Protein AF-A0A7J8U8M7-F1 (afdb_monomer_lite)

Foldseek 3Di:
DDPDQDWDDDPPDDTDGVVVVVVVVVVVVVVVVVVVVCVVVPPDPQPPVNVVVVVVVVPDDDDDDDDDDDDPPVPPDPPDPDPVNVVVVVVVVVVVVVVVVVVVVVVVVVVVVVVVVVVVVVVVVVVVVVVVVVVVVVVVVVVVVVVVVCCVVVVCVPVVVVVVVVVVVVVVVVVVVVVVVVVVVVVVVVVVVVVVVVVVVVVVVVVVVVVVVVPD

Radius of gyration: 62.66 Å; chains: 1; bounding box: 128×70×166 Å

pLDDT: mean 75.78, std 21.26, range [36.66, 98.25]

Organism: NCBI:txid34286

Structure (mmCIF, N/CA/C/O backbone):
data_AF-A0A7J8U8M7-F1
#
_entry.id   AF-A0A7J8U8M7-F1
#
loop_
_atom_site.group_PDB
_atom_site.id
_atom_site.type_symbol
_atom_site.label_atom_id
_atom_site.label_alt_id
_atom_site.label_comp_id
_atom_site.label_asym_id
_atom_site.label_entity_id
_atom_site.label_seq_id
_atom_site.pdbx_PDB_ins_code
_atom_site.Cartn_x
_atom_site.Cartn_y
_atom_site.Cartn_z
_atom_site.occupancy
_atom_site.B_iso_or_equiv
_atom_site.auth_seq_id
_atom_site.auth_comp_id
_atom_site.auth_asym_id
_atom_site.auth_atom_id
_atom_site.pdbx_PDB_model_num
ATOM 1 N N . MET A 1 1 ? 32.170 -31.808 -22.281 1.00 38.69 1 MET A N 1
ATOM 2 C CA . MET A 1 1 ? 31.786 -32.267 -23.629 1.00 38.69 1 MET A CA 1
ATOM 3 C C . MET A 1 1 ? 31.708 -31.031 -24.505 1.00 38.69 1 MET A C 1
ATOM 5 O O . MET A 1 1 ? 30.841 -30.202 -24.265 1.00 38.69 1 MET A O 1
ATOM 9 N N . LEU A 1 2 ? 32.700 -30.830 -25.374 1.00 38.41 2 LEU A N 1
ATOM 10 C CA . LEU A 1 2 ? 32.711 -29.742 -26.358 1.00 38.41 2 LEU A CA 1
ATOM 11 C C . LEU A 1 2 ? 31.729 -30.114 -27.484 1.00 38.41 2 LEU A C 1
ATOM 13 O O . LEU A 1 2 ? 31.692 -31.293 -27.835 1.00 38.41 2 LEU A O 1
ATOM 17 N N . PRO A 1 3 ? 30.910 -29.186 -28.006 1.00 43.34 3 PRO A N 1
ATOM 18 C CA . PRO A 1 3 ? 30.053 -29.486 -29.143 1.00 43.34 3 PRO A CA 1
ATOM 19 C C . PRO A 1 3 ? 30.916 -29.590 -30.406 1.00 43.34 3 PRO A C 1
ATOM 21 O O . PRO A 1 3 ? 31.759 -28.727 -30.646 1.00 43.34 3 PRO A O 1
ATOM 24 N N . ASP A 1 4 ? 30.712 -30.655 -31.181 1.00 44.41 4 ASP A N 1
ATOM 25 C CA . ASP A 1 4 ? 31.424 -30.919 -32.432 1.00 44.41 4 ASP A CA 1
ATOM 26 C C . ASP A 1 4 ? 31.282 -29.740 -33.409 1.00 44.41 4 ASP A C 1
ATOM 28 O O . ASP A 1 4 ? 30.186 -29.365 -33.833 1.00 44.41 4 ASP A O 1
ATOM 32 N N . GLU A 1 5 ? 32.417 -29.137 -33.750 1.00 51.69 5 GLU A N 1
ATOM 33 C CA . GLU A 1 5 ? 32.527 -28.004 -34.661 1.00 51.69 5 GLU A CA 1
ATOM 34 C C . GLU A 1 5 ? 32.408 -28.521 -36.105 1.00 51.69 5 GLU A C 1
ATOM 36 O O . GLU A 1 5 ? 33.336 -29.104 -36.663 1.00 51.69 5 GLU A O 1
ATOM 41 N N . ILE A 1 6 ? 31.223 -28.376 -36.706 1.00 52.75 6 ILE A N 1
ATOM 42 C CA . ILE A 1 6 ? 30.951 -28.833 -38.076 1.00 52.75 6 ILE A CA 1
ATOM 43 C C . ILE A 1 6 ? 31.711 -27.923 -39.057 1.00 52.75 6 ILE A C 1
ATOM 45 O O . ILE A 1 6 ? 31.351 -26.761 -39.261 1.00 52.75 6 ILE A O 1
ATOM 49 N N . LEU A 1 7 ? 32.776 -28.455 -39.660 1.00 53.28 7 LEU A N 1
ATOM 50 C CA . LEU A 1 7 ? 33.601 -27.776 -40.662 1.00 53.28 7 LEU A CA 1
ATOM 51 C C . LEU A 1 7 ? 33.022 -27.990 -42.073 1.00 53.28 7 LEU A C 1
ATOM 53 O O . LEU A 1 7 ? 32.732 -29.119 -42.466 1.00 53.28 7 LEU A O 1
ATOM 57 N N . TYR A 1 8 ? 32.875 -26.914 -42.854 1.00 48.56 8 TYR A N 1
ATOM 58 C CA . TYR A 1 8 ? 32.358 -26.957 -44.230 1.00 48.56 8 TYR A CA 1
ATOM 59 C C . TYR A 1 8 ? 33.456 -26.588 -45.239 1.00 48.56 8 TYR A C 1
ATOM 61 O O . TYR A 1 8 ? 34.192 -25.622 -45.030 1.00 48.56 8 TYR A O 1
ATOM 69 N N . ARG A 1 9 ? 33.566 -27.336 -46.347 1.00 47.97 9 ARG A N 1
ATOM 70 C CA . ARG A 1 9 ? 34.542 -27.088 -47.424 1.00 47.97 9 ARG A CA 1
ATOM 71 C C . ARG A 1 9 ? 33.839 -26.505 -48.649 1.00 47.97 9 ARG A C 1
ATOM 73 O O . ARG A 1 9 ? 32.990 -27.164 -49.242 1.00 47.97 9 ARG A O 1
ATOM 80 N N . CYS A 1 10 ? 34.223 -25.295 -49.051 1.00 51.44 10 CYS A N 1
ATOM 81 C CA . CYS A 1 10 ? 33.796 -24.680 -50.308 1.00 51.44 10 CYS A CA 1
ATOM 82 C C . CYS A 1 10 ? 35.027 -24.460 -51.200 1.00 51.44 10 CYS A C 1
ATOM 84 O O . CYS A 1 10 ? 35.813 -23.544 -50.963 1.00 51.44 10 CYS A O 1
ATOM 86 N N . GLY A 1 11 ? 35.211 -25.328 -52.199 1.00 63.56 11 GLY A N 1
ATOM 87 C CA . GLY A 1 11 ? 36.315 -25.234 -53.164 1.00 63.56 11 GLY A CA 1
ATOM 88 C C . GLY A 1 11 ? 37.714 -25.410 -52.555 1.00 63.56 11 GLY A C 1
ATOM 89 O O . GLY A 1 11 ? 37.913 -26.240 -51.665 1.00 63.56 11 GLY A O 1
ATOM 90 N N . ASP A 1 12 ? 38.677 -24.630 -53.055 1.00 50.78 12 ASP A N 1
ATOM 91 C CA . ASP A 1 12 ? 40.116 -24.754 -52.760 1.00 50.78 12 ASP A CA 1
ATOM 92 C C . ASP A 1 12 ? 40.592 -23.972 -51.518 1.00 50.78 12 ASP A C 1
ATOM 94 O O . ASP A 1 12 ? 41.792 -23.843 -51.283 1.00 50.78 12 ASP A O 1
ATOM 98 N N . PHE A 1 13 ? 39.677 -23.465 -50.686 1.00 46.84 13 PHE A N 1
ATOM 99 C CA . PHE A 1 13 ? 40.031 -22.765 -49.446 1.00 46.84 13 PHE A CA 1
ATOM 100 C C . PHE A 1 13 ? 40.109 -23.714 -48.234 1.00 46.84 13 PHE A C 1
ATOM 102 O O . PHE A 1 13 ? 39.390 -24.713 -48.149 1.00 46.84 13 PHE A O 1
ATOM 109 N N . ASN A 1 14 ? 40.994 -23.391 -47.280 1.00 53.09 14 ASN A N 1
ATOM 110 C CA . ASN A 1 14 ? 41.186 -24.145 -46.032 1.00 53.09 14 ASN A CA 1
ATOM 111 C C . ASN A 1 14 ? 39.921 -24.125 -45.147 1.00 53.09 14 ASN A C 1
ATOM 113 O O . ASN A 1 14 ? 39.158 -23.165 -45.184 1.00 53.09 14 ASN A O 1
ATOM 117 N N . TRP A 1 15 ? 39.713 -25.182 -44.351 1.00 59.03 15 TRP A N 1
ATOM 118 C CA . TRP A 1 15 ? 38.532 -25.405 -43.500 1.00 59.03 15 TRP A CA 1
ATOM 119 C C . TRP A 1 15 ? 38.204 -24.206 -42.591 1.00 59.03 15 TRP A C 1
ATOM 121 O O . TRP A 1 15 ? 39.049 -23.782 -41.805 1.00 59.03 15 TRP A O 1
ATOM 131 N N . VAL A 1 16 ? 36.969 -23.688 -42.667 1.00 52.91 16 VAL A N 1
ATOM 132 C CA . VAL A 1 16 ? 36.493 -22.555 -41.847 1.00 52.91 16 VAL A CA 1
ATOM 133 C C . VAL A 1 16 ? 35.296 -22.993 -40.984 1.00 52.91 16 VAL A C 1
ATOM 135 O O . VAL A 1 16 ? 34.382 -23.634 -41.513 1.00 52.91 16 VAL A O 1
ATOM 138 N N . PRO A 1 17 ? 35.251 -22.647 -39.681 1.00 60.16 17 PRO A N 1
ATOM 139 C CA . PRO A 1 17 ? 34.092 -22.900 -38.822 1.00 60.16 17 PRO A CA 1
ATOM 140 C C . PRO A 1 17 ? 32.828 -22.190 -39.332 1.00 60.16 17 PRO A C 1
ATOM 142 O O . PRO A 1 17 ? 32.879 -21.015 -39.702 1.00 60.16 17 PRO A O 1
ATOM 145 N N . LEU A 1 18 ? 31.669 -22.863 -39.304 1.00 55.88 18 LEU A N 1
ATOM 146 C CA . LEU A 1 18 ? 30.381 -22.319 -39.782 1.00 55.88 18 LEU A CA 1
ATOM 147 C C . LEU A 1 18 ? 29.985 -20.978 -39.132 1.00 55.88 18 LEU A C 1
ATOM 149 O O . LEU A 1 18 ? 29.317 -20.161 -39.770 1.00 55.88 18 LEU A O 1
ATOM 153 N N . LEU A 1 19 ? 30.440 -20.706 -37.903 1.00 57.97 19 LEU A N 1
ATOM 154 C CA . LEU A 1 19 ? 30.248 -19.409 -37.244 1.00 57.97 19 LEU A CA 1
ATOM 155 C C . LEU A 1 19 ? 30.867 -18.243 -38.036 1.00 57.97 19 LEU A C 1
ATOM 157 O O . LEU A 1 19 ? 30.284 -17.160 -38.086 1.00 57.97 19 LEU A O 1
ATOM 161 N N . GLY A 1 20 ? 31.995 -18.470 -38.716 1.00 58.88 20 GLY A N 1
ATOM 162 C CA . GLY A 1 20 ? 32.615 -17.478 -39.596 1.00 58.88 20 GLY A CA 1
ATOM 163 C C . GLY A 1 20 ? 31.771 -17.178 -40.838 1.00 58.88 20 GLY A C 1
ATOM 164 O O . GLY A 1 20 ? 31.715 -16.034 -41.287 1.00 58.88 20 GLY A O 1
ATOM 165 N N . ILE A 1 21 ? 31.041 -18.174 -41.353 1.00 56.00 21 ILE A N 1
ATOM 166 C CA . ILE A 1 21 ? 30.161 -18.016 -42.520 1.00 56.00 21 ILE A CA 1
ATOM 167 C C . ILE A 1 21 ? 28.908 -17.221 -42.142 1.00 56.00 21 ILE A C 1
ATOM 169 O O . ILE A 1 21 ? 28.489 -16.351 -42.900 1.00 56.00 21 ILE A O 1
ATOM 173 N N . TRP A 1 22 ? 28.338 -17.438 -40.954 1.00 54.09 22 TRP A N 1
ATOM 174 C CA . TRP A 1 22 ? 27.183 -16.653 -40.505 1.00 54.09 22 TRP A CA 1
ATOM 175 C C . TRP A 1 22 ? 27.560 -15.190 -40.215 1.00 54.09 22 TRP A C 1
ATOM 177 O O . TRP A 1 22 ? 26.813 -14.275 -40.573 1.00 54.09 22 TRP A O 1
ATOM 187 N N . GLY A 1 23 ? 28.771 -14.954 -39.696 1.00 58.91 23 GLY A N 1
ATOM 188 C CA . GLY A 1 23 ? 29.375 -13.621 -39.614 1.00 58.91 23 GLY A CA 1
ATOM 189 C C . GLY A 1 23 ? 29.571 -12.967 -40.988 1.00 58.91 23 GLY A C 1
ATOM 190 O O . GLY A 1 23 ? 29.186 -11.821 -41.182 1.00 58.91 23 GLY A O 1
ATOM 191 N N . ALA A 1 24 ? 30.084 -13.697 -41.982 1.00 56.75 24 ALA A N 1
ATOM 192 C CA . ALA A 1 24 ? 30.287 -13.170 -43.333 1.00 56.75 24 ALA A CA 1
ATOM 193 C C . ALA A 1 24 ? 28.970 -12.894 -44.083 1.00 56.75 24 ALA A C 1
ATOM 195 O O . ALA A 1 24 ? 28.862 -11.886 -44.778 1.00 56.75 24 ALA A O 1
ATOM 196 N N . VAL A 1 25 ? 27.950 -13.746 -43.923 1.00 62.88 25 VAL A N 1
ATOM 197 C CA . VAL A 1 25 ? 26.626 -13.553 -44.541 1.00 62.88 25 VAL A CA 1
ATOM 198 C C . VAL A 1 25 ? 25.908 -12.359 -43.923 1.00 62.88 25 VAL A C 1
ATOM 200 O O . VAL A 1 25 ? 25.306 -11.576 -44.652 1.00 62.88 25 VAL A O 1
ATOM 203 N N . THR A 1 26 ? 26.010 -12.169 -42.606 1.00 58.44 26 THR A N 1
ATOM 204 C CA . THR A 1 26 ? 25.460 -10.979 -41.939 1.00 58.44 26 THR A CA 1
ATOM 205 C C . THR A 1 26 ? 26.217 -9.713 -42.332 1.00 58.44 26 THR A C 1
ATOM 207 O O . THR A 1 26 ? 25.568 -8.733 -42.680 1.00 58.44 26 THR A O 1
ATOM 210 N N . TYR A 1 27 ? 27.553 -9.740 -42.411 1.00 58.06 27 TYR A N 1
ATOM 211 C CA . TYR A 1 27 ? 28.350 -8.613 -42.916 1.00 58.06 27 TYR A CA 1
ATOM 212 C C . TYR A 1 27 ? 28.026 -8.282 -44.379 1.00 58.06 27 TYR A C 1
ATOM 214 O O . TYR A 1 27 ? 27.918 -7.113 -44.736 1.00 58.06 27 TYR A O 1
ATOM 222 N N . ALA A 1 28 ? 27.818 -9.293 -45.228 1.00 61.78 28 ALA A N 1
ATOM 223 C CA . ALA A 1 28 ? 27.441 -9.112 -46.627 1.00 61.78 28 ALA A CA 1
ATOM 224 C C . ALA A 1 28 ? 26.014 -8.568 -46.777 1.00 61.78 28 ALA A C 1
ATOM 226 O O . ALA A 1 28 ? 25.793 -7.682 -47.601 1.00 61.78 28 ALA A O 1
ATOM 227 N N . LEU A 1 29 ? 25.052 -9.045 -45.974 1.00 64.88 29 LEU A N 1
ATOM 228 C CA . LEU A 1 29 ? 23.695 -8.496 -45.955 1.00 64.88 29 LEU A CA 1
ATOM 229 C C . LEU A 1 29 ? 23.707 -7.040 -45.490 1.00 64.88 29 LEU A C 1
ATOM 231 O O . LEU A 1 29 ? 23.072 -6.210 -46.132 1.00 64.88 29 LEU A O 1
ATOM 235 N N . LEU A 1 30 ? 24.465 -6.736 -44.431 1.00 63.78 30 LEU A N 1
ATOM 236 C CA . LEU A 1 30 ? 24.588 -5.397 -43.862 1.00 63.78 30 LEU A CA 1
ATOM 237 C C . LEU A 1 30 ? 25.276 -4.449 -44.847 1.00 63.78 30 LEU A C 1
ATOM 239 O O . LEU A 1 30 ? 24.742 -3.389 -45.133 1.00 63.78 30 LEU A O 1
ATOM 243 N N . LEU A 1 31 ? 26.387 -4.861 -45.467 1.00 61.62 31 LEU A N 1
ATOM 244 C CA . LEU A 1 31 ? 27.074 -4.087 -46.504 1.00 61.62 31 LEU A CA 1
ATOM 245 C C . LEU A 1 31 ? 26.180 -3.869 -47.733 1.00 61.62 31 LEU A C 1
ATOM 247 O O . LEU A 1 31 ? 26.219 -2.804 -48.341 1.00 61.62 31 LEU A O 1
ATOM 251 N N . ASN A 1 32 ? 25.351 -4.848 -48.102 1.00 64.44 32 ASN A N 1
ATOM 252 C CA . ASN A 1 32 ? 24.402 -4.711 -49.206 1.00 64.44 32 ASN A CA 1
ATOM 253 C C . ASN A 1 32 ? 23.205 -3.817 -48.829 1.00 64.44 32 ASN A C 1
ATOM 255 O O . ASN A 1 32 ? 22.703 -3.082 -49.677 1.00 64.44 32 ASN A O 1
ATOM 259 N N . GLN A 1 33 ? 22.779 -3.819 -47.562 1.00 57.09 33 GLN A N 1
ATOM 260 C CA . GLN A 1 33 ? 21.785 -2.889 -47.018 1.00 57.09 33 GLN A CA 1
ATOM 261 C C . GLN A 1 33 ? 22.329 -1.461 -46.962 1.00 57.09 33 GLN A C 1
ATOM 263 O O . GLN A 1 33 ? 21.644 -0.552 -47.419 1.00 57.09 33 GLN A O 1
ATOM 268 N N . THR A 1 34 ? 23.565 -1.264 -46.500 1.00 51.69 34 THR A N 1
ATOM 269 C CA . THR A 1 34 ? 24.243 0.037 -46.471 1.00 51.69 34 THR A CA 1
ATOM 270 C C . THR A 1 34 ? 24.494 0.551 -47.882 1.00 51.69 34 THR A C 1
ATOM 272 O O . THR A 1 34 ? 24.120 1.676 -48.169 1.00 51.69 34 THR A O 1
ATOM 275 N N . ARG A 1 35 ? 24.971 -0.286 -48.816 1.00 55.50 35 ARG A N 1
ATOM 276 C CA . ARG A 1 35 ? 25.091 0.082 -50.241 1.00 55.50 35 ARG A CA 1
ATOM 277 C C . ARG A 1 35 ? 23.741 0.385 -50.891 1.00 55.50 35 ARG A C 1
ATOM 279 O O . ARG A 1 35 ? 23.668 1.228 -51.780 1.00 55.50 35 ARG A O 1
ATOM 286 N N . ARG A 1 36 ? 22.660 -0.296 -50.488 1.00 52.12 36 ARG A N 1
ATOM 287 C CA . ARG A 1 36 ? 21.294 0.039 -50.926 1.00 52.12 36 ARG A CA 1
ATOM 288 C C . ARG A 1 36 ? 20.827 1.366 -50.341 1.00 52.12 36 ARG A C 1
ATOM 290 O O . ARG A 1 36 ? 20.225 2.131 -51.079 1.00 52.12 36 ARG A O 1
ATOM 297 N N . MET A 1 37 ? 21.109 1.656 -49.072 1.00 44.88 37 MET A N 1
ATOM 298 C CA . MET A 1 37 ? 20.781 2.946 -48.461 1.00 44.88 37 MET A CA 1
ATOM 299 C C . MET A 1 37 ? 21.644 4.081 -49.024 1.00 44.88 37 MET A C 1
ATOM 301 O O . MET A 1 37 ? 21.105 5.144 -49.282 1.00 44.88 37 MET A O 1
ATOM 305 N N . GLU A 1 38 ? 22.919 3.849 -49.344 1.00 48.72 38 GLU A N 1
ATOM 306 C CA . GLU A 1 38 ? 23.771 4.785 -50.091 1.00 48.72 38 GLU A CA 1
ATOM 307 C C . GLU A 1 38 ? 23.240 5.014 -51.513 1.00 48.72 38 GLU A C 1
ATOM 309 O O . GLU A 1 38 ? 23.186 6.154 -51.953 1.00 48.72 38 GLU A O 1
ATOM 314 N N . ARG A 1 39 ? 22.749 3.981 -52.218 1.00 44.47 39 ARG A N 1
ATOM 315 C CA . ARG A 1 39 ? 22.068 4.157 -53.520 1.00 44.47 39 ARG A CA 1
ATOM 316 C C . ARG A 1 39 ? 20.714 4.860 -53.426 1.00 44.47 39 ARG A C 1
ATOM 318 O O . ARG A 1 39 ? 20.284 5.438 -54.416 1.00 44.47 39 ARG A O 1
ATOM 325 N N . LEU A 1 40 ? 20.021 4.759 -52.293 1.00 47.22 40 LEU A N 1
ATOM 326 C CA . LEU A 1 40 ? 18.718 5.397 -52.080 1.00 47.22 40 LEU A CA 1
ATOM 327 C C . LEU A 1 40 ? 18.844 6.816 -51.503 1.00 47.22 40 LEU A C 1
ATOM 329 O O . LEU A 1 40 ? 17.941 7.617 -51.708 1.00 47.22 40 LEU A O 1
ATOM 333 N N . ALA A 1 41 ? 19.942 7.134 -50.807 1.00 41.72 41 ALA A N 1
ATOM 334 C CA . ALA A 1 41 ? 20.213 8.453 -50.233 1.00 41.72 41 ALA A CA 1
ATOM 335 C C . ALA A 1 41 ? 21.080 9.335 -51.149 1.00 41.72 41 ALA A C 1
ATOM 337 O O . ALA A 1 41 ? 20.936 10.555 -51.135 1.00 41.72 41 ALA A O 1
ATOM 338 N N . ILE A 1 42 ? 21.941 8.741 -51.986 1.00 44.88 42 ILE A N 1
ATOM 339 C CA . ILE A 1 42 ? 22.712 9.453 -53.014 1.00 44.88 42 ILE A CA 1
ATOM 340 C C . ILE A 1 42 ? 21.910 9.441 -54.321 1.00 44.88 42 ILE A C 1
ATOM 342 O O . ILE A 1 42 ? 22.213 8.742 -55.285 1.00 44.88 42 ILE A O 1
ATOM 346 N N . GLY A 1 43 ? 20.85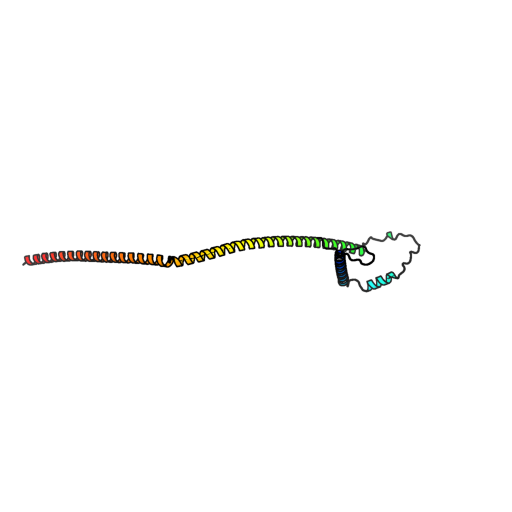0 10.242 -54.325 1.00 36.69 43 GLY A N 1
ATOM 347 C CA . GLY A 1 43 ? 20.124 10.670 -55.515 1.00 36.69 43 GLY A CA 1
ATOM 348 C C . GLY A 1 43 ? 18.958 11.577 -55.105 1.00 36.69 43 GLY A C 1
ATOM 349 O O . GLY A 1 43 ? 18.044 11.063 -54.464 1.00 36.69 43 GLY A O 1
ATOM 350 N N . PRO A 1 44 ? 18.960 12.895 -55.419 1.00 47.94 44 PRO A N 1
ATOM 351 C CA . PRO A 1 44 ? 19.597 13.538 -56.569 1.00 47.94 44 PRO A CA 1
ATOM 352 C C . PRO A 1 44 ? 20.513 14.719 -56.178 1.00 47.94 44 PRO A C 1
ATOM 354 O O . PRO A 1 44 ? 20.046 15.821 -55.905 1.00 47.94 44 PRO A O 1
ATOM 357 N N . MET A 1 45 ? 21.831 14.521 -56.218 1.00 41.31 45 MET A N 1
ATOM 358 C CA . MET A 1 45 ? 22.790 15.635 -56.355 1.00 41.31 45 MET A CA 1
ATOM 359 C C . MET A 1 45 ? 23.913 15.321 -57.354 1.00 41.31 45 MET A C 1
ATOM 361 O O . MET A 1 45 ? 24.913 16.022 -57.413 1.00 41.31 45 MET A O 1
ATOM 365 N N . MET A 1 46 ? 23.744 14.274 -58.163 1.00 45.78 46 MET A N 1
ATOM 366 C CA . MET A 1 46 ? 24.594 14.020 -59.322 1.00 45.78 46 MET A CA 1
ATOM 367 C C . MET A 1 46 ? 23.688 14.169 -60.534 1.00 45.78 46 MET A C 1
ATOM 369 O O . MET A 1 46 ? 22.792 13.347 -60.742 1.00 45.78 46 MET A O 1
ATOM 373 N N . THR A 1 47 ? 23.833 15.279 -61.257 1.00 52.47 47 THR A N 1
ATOM 374 C CA . THR A 1 47 ? 23.045 15.518 -62.462 1.00 52.47 47 THR A CA 1
ATOM 375 C C . THR A 1 47 ? 23.336 14.406 -63.479 1.00 52.47 47 THR A C 1
ATOM 377 O O . THR A 1 47 ? 24.458 13.890 -63.516 1.00 52.47 47 THR A O 1
ATOM 380 N N . PRO A 1 48 ? 22.353 13.994 -64.299 1.00 60.09 48 PRO A N 1
ATOM 381 C CA . PRO A 1 48 ? 22.556 13.000 -65.359 1.00 60.09 48 PRO A CA 1
ATOM 382 C C . PRO A 1 48 ? 23.752 13.331 -66.269 1.00 60.09 48 PRO A C 1
ATOM 384 O O . PRO A 1 48 ? 24.449 12.432 -66.735 1.00 60.09 48 PRO A O 1
ATOM 387 N N . GLU A 1 49 ? 24.051 14.624 -66.414 1.00 54.19 49 GLU A N 1
ATOM 388 C CA . GLU A 1 49 ? 25.206 15.165 -67.137 1.00 54.19 49 GLU A CA 1
ATOM 389 C C . GLU A 1 49 ? 26.553 14.676 -66.579 1.00 54.19 49 GLU A C 1
ATOM 391 O O . GLU A 1 49 ? 27.489 14.469 -67.345 1.00 54.19 49 GLU A O 1
ATOM 396 N N . TYR A 1 50 ? 26.675 14.434 -65.267 1.00 51.34 50 TYR A N 1
ATOM 397 C CA . TYR A 1 50 ? 27.918 13.942 -64.660 1.00 51.34 50 TYR A CA 1
ATOM 398 C C . TYR A 1 50 ? 28.227 12.494 -65.062 1.00 51.34 50 TYR A C 1
ATOM 400 O O . TYR A 1 50 ? 29.385 12.145 -65.282 1.00 51.34 50 TYR A O 1
ATOM 408 N N . ILE A 1 51 ? 27.199 11.647 -65.183 1.00 56.41 51 ILE A N 1
ATOM 409 C CA . ILE A 1 51 ? 27.357 10.236 -65.564 1.00 56.41 51 ILE A CA 1
ATOM 410 C C . ILE A 1 51 ? 27.733 10.130 -67.050 1.00 56.41 51 ILE A C 1
ATOM 412 O O . ILE A 1 51 ? 28.626 9.355 -67.398 1.00 56.41 51 ILE A O 1
ATOM 416 N N . GLU A 1 52 ? 27.120 10.950 -67.910 1.00 61.41 52 GLU A N 1
ATOM 417 C CA . GLU A 1 52 ? 27.493 11.054 -69.328 1.00 61.41 52 GLU A CA 1
ATOM 418 C C . GLU A 1 52 ? 28.902 11.643 -69.514 1.00 61.41 52 GLU A C 1
ATOM 420 O O . GLU A 1 52 ? 29.695 11.114 -70.295 1.00 61.41 52 GLU A O 1
ATOM 425 N N . TRP A 1 53 ? 29.265 12.668 -68.737 1.00 63.19 53 TRP A N 1
ATOM 426 C CA . TRP A 1 53 ? 30.608 13.257 -68.735 1.00 63.19 53 TRP A CA 1
ATOM 427 C C . TRP A 1 53 ? 31.696 12.256 -68.316 1.00 63.19 53 TRP A C 1
ATOM 429 O O . TRP A 1 53 ? 32.767 12.204 -68.926 1.00 63.19 53 TRP A O 1
ATOM 439 N N . TRP A 1 54 ? 31.427 11.422 -67.305 1.00 49.75 54 TRP A N 1
ATOM 440 C CA . TRP A 1 54 ? 32.371 10.400 -66.840 1.00 49.75 54 TRP A CA 1
ATOM 441 C C . TRP A 1 54 ? 32.524 9.249 -67.847 1.00 49.75 54 TRP A C 1
ATOM 443 O O . TRP A 1 54 ? 33.632 8.756 -68.053 1.00 49.75 54 TRP A O 1
ATOM 453 N N . GLY A 1 55 ? 31.433 8.857 -68.516 1.00 61.34 55 GLY A N 1
ATOM 454 C CA . GLY A 1 55 ? 31.451 7.849 -69.581 1.00 61.34 55 GLY A CA 1
ATOM 455 C C . GLY A 1 55 ? 32.224 8.289 -70.832 1.00 61.34 55 GLY A C 1
ATOM 456 O O . GLY A 1 55 ? 32.908 7.466 -71.437 1.00 61.34 55 GLY A O 1
ATOM 457 N N . GLY A 1 56 ? 32.176 9.581 -71.185 1.00 61.19 56 GLY A N 1
ATOM 458 C CA . GLY A 1 56 ? 32.913 10.147 -72.323 1.00 61.19 56 GLY A CA 1
ATOM 459 C C . GLY A 1 56 ? 34.431 10.205 -72.115 1.00 61.19 56 GLY A C 1
ATOM 460 O O . GLY A 1 56 ? 35.193 9.855 -73.012 1.00 61.19 56 GLY A O 1
ATOM 461 N N . LYS A 1 57 ? 34.890 10.547 -70.902 1.00 58.53 57 LYS A N 1
ATOM 462 C CA . LYS A 1 57 ? 36.324 10.736 -70.603 1.00 58.53 57 LYS A CA 1
ATOM 463 C C . LYS A 1 57 ? 37.171 9.462 -70.623 1.00 58.53 57 LYS A C 1
ATOM 465 O O . LYS A 1 57 ? 38.387 9.554 -70.744 1.00 58.53 57 LYS A O 1
ATOM 470 N N . ILE A 1 58 ? 36.558 8.285 -70.481 1.00 45.50 58 ILE A N 1
ATOM 471 C CA . ILE A 1 58 ? 37.275 6.999 -70.537 1.00 45.50 58 ILE A CA 1
ATOM 472 C C . ILE A 1 58 ? 37.771 6.698 -71.963 1.00 45.50 58 ILE A C 1
ATOM 474 O O . ILE A 1 58 ? 38.717 5.929 -72.121 1.00 45.50 58 ILE A O 1
ATOM 478 N N . ASN A 1 59 ? 37.176 7.318 -72.989 1.00 49.91 59 ASN A N 1
ATOM 479 C CA . ASN A 1 59 ? 37.476 7.032 -74.395 1.00 49.91 59 ASN A CA 1
ATOM 480 C C . ASN A 1 59 ? 38.339 8.101 -75.088 1.00 49.91 59 ASN A C 1
ATOM 482 O O . ASN A 1 59 ? 38.779 7.896 -76.221 1.00 49.91 59 ASN A O 1
ATOM 486 N N . ASP A 1 60 ? 38.613 9.217 -74.413 1.00 47.25 60 ASP A N 1
ATOM 487 C CA . ASP A 1 60 ? 39.498 10.255 -74.925 1.00 47.25 60 ASP A CA 1
ATOM 488 C C . ASP A 1 60 ? 40.941 9.917 -74.537 1.00 47.25 60 ASP A C 1
ATOM 490 O O . ASP A 1 60 ? 41.373 10.099 -73.397 1.00 47.25 60 ASP A O 1
ATOM 494 N N . ASN A 1 61 ? 41.707 9.403 -75.502 1.00 51.22 61 ASN A N 1
ATOM 495 C CA . ASN A 1 61 ? 43.153 9.271 -75.368 1.00 51.22 61 ASN A CA 1
ATOM 496 C C . ASN A 1 61 ? 43.746 10.639 -74.997 1.00 51.22 61 ASN A C 1
ATOM 498 O O . ASN A 1 61 ? 43.656 11.590 -75.773 1.00 51.22 61 ASN A O 1
ATOM 502 N N . ILE A 1 62 ? 44.372 10.727 -73.821 1.00 48.44 62 ILE A N 1
ATOM 503 C CA . ILE A 1 62 ? 45.177 11.878 -73.401 1.00 48.44 62 ILE A CA 1
ATOM 504 C C . ILE A 1 62 ? 46.189 12.167 -74.523 1.00 48.44 62 ILE A C 1
ATOM 506 O O . ILE A 1 62 ? 47.005 11.287 -74.819 1.00 48.44 62 ILE A O 1
ATOM 510 N N . PRO A 1 63 ? 46.195 13.357 -75.154 1.00 46.75 63 PRO A N 1
ATOM 511 C CA . PRO A 1 63 ? 47.286 13.714 -76.042 1.00 46.75 63 PRO A CA 1
ATOM 512 C C . PRO A 1 63 ? 48.552 13.786 -75.187 1.00 46.75 63 PRO A C 1
ATOM 514 O O . PRO A 1 63 ? 48.628 14.577 -74.245 1.00 46.75 63 PRO A O 1
ATOM 517 N N . GLY A 1 64 ? 49.530 12.925 -75.474 1.00 39.06 64 GLY A N 1
ATOM 518 C CA . GLY A 1 64 ? 50.847 13.010 -74.846 1.00 39.06 64 GLY A CA 1
ATOM 519 C C . GLY A 1 64 ? 51.425 14.422 -75.026 1.00 39.06 64 GLY A C 1
ATOM 520 O O . GLY A 1 64 ? 51.207 15.028 -76.078 1.00 39.06 64 GLY A O 1
ATOM 521 N N . PRO A 1 65 ? 52.127 14.983 -74.025 1.00 43.72 65 PRO A N 1
ATOM 522 C CA . PRO A 1 65 ? 52.603 16.357 -74.095 1.00 43.72 65 PRO A CA 1
ATOM 523 C C . PRO A 1 65 ? 53.614 16.497 -75.238 1.00 43.72 65 PRO A C 1
ATOM 525 O O . PRO A 1 65 ? 54.699 15.913 -75.199 1.00 43.72 65 PRO A O 1
ATOM 528 N N . SER A 1 66 ? 53.257 17.268 -76.267 1.00 42.66 66 SER A N 1
ATOM 529 C CA . SER A 1 66 ? 54.194 17.685 -77.304 1.00 42.66 66 SER A CA 1
ATOM 530 C C . SER A 1 66 ? 55.238 18.606 -76.680 1.00 42.66 66 SER A C 1
ATOM 532 O O . SER A 1 66 ? 54.918 19.638 -76.094 1.00 42.66 66 SER A O 1
ATOM 534 N N . GLN A 1 67 ? 56.489 18.192 -76.800 1.00 47.72 67 GLN A N 1
ATOM 535 C CA . GLN A 1 67 ? 57.688 18.868 -76.336 1.00 47.72 67 GLN A CA 1
ATOM 536 C C . GLN A 1 67 ? 57.844 20.229 -77.043 1.00 47.72 67 GLN A C 1
ATOM 538 O O . GLN A 1 67 ? 58.053 20.267 -78.253 1.00 47.72 67 GLN A O 1
ATOM 543 N N . GLY A 1 68 ? 57.744 21.336 -76.305 1.00 37.97 68 GLY A N 1
ATOM 544 C CA . GLY A 1 68 ? 57.993 22.674 -76.846 1.00 37.97 68 GLY A CA 1
ATOM 545 C C . GLY A 1 68 ? 57.606 23.798 -75.888 1.00 37.97 68 GLY A C 1
ATOM 546 O O . GLY A 1 68 ? 56.433 23.988 -75.606 1.00 37.97 68 GLY A O 1
ATOM 547 N N . ASP A 1 69 ? 58.625 24.544 -75.464 1.00 36.66 69 ASP A N 1
ATOM 548 C CA . ASP A 1 69 ? 58.593 25.908 -74.917 1.00 36.66 69 ASP A CA 1
ATOM 549 C C . ASP A 1 69 ? 58.495 26.086 -73.389 1.00 36.66 69 ASP A C 1
ATOM 551 O O . ASP A 1 69 ? 57.488 25.869 -72.718 1.00 36.66 69 ASP A O 1
ATOM 555 N N . GLY A 1 70 ? 59.638 26.509 -72.834 1.00 51.41 70 GLY A N 1
ATOM 556 C CA . GLY A 1 70 ? 59.892 26.716 -71.417 1.00 51.41 70 GLY A CA 1
ATOM 557 C C . GLY A 1 70 ? 59.410 28.066 -70.893 1.00 51.41 70 GLY A C 1
ATOM 558 O O . GLY A 1 70 ? 60.115 29.071 -70.979 1.00 51.41 70 GLY A O 1
ATOM 559 N N . GLN A 1 71 ? 58.275 28.044 -70.203 1.00 45.66 71 GLN A N 1
ATOM 560 C CA . GLN A 1 71 ? 57.973 28.972 -69.115 1.00 45.66 71 GLN A CA 1
ATOM 561 C C . GLN A 1 71 ? 57.242 28.209 -68.000 1.00 45.66 71 GLN A C 1
ATOM 563 O O . GLN A 1 71 ? 56.250 27.536 -68.281 1.00 45.66 71 GLN A O 1
ATOM 568 N N . PRO A 1 72 ? 57.693 28.281 -66.733 1.00 42.56 72 PRO A N 1
ATOM 569 C CA . PRO A 1 72 ? 56.990 27.618 -65.649 1.00 42.56 72 PRO A CA 1
ATOM 570 C C . PRO A 1 72 ? 55.669 28.355 -65.401 1.00 42.56 72 PRO A C 1
ATOM 572 O O . PRO A 1 72 ? 55.648 29.539 -65.058 1.00 42.56 72 PRO A O 1
ATOM 575 N N . ILE A 1 73 ? 54.559 27.630 -65.543 1.00 45.62 73 ILE A N 1
ATOM 576 C CA . ILE A 1 73 ? 53.181 28.068 -65.241 1.00 45.62 73 ILE A CA 1
ATOM 577 C C . ILE A 1 73 ? 53.015 28.456 -63.746 1.00 45.62 73 ILE A C 1
ATOM 579 O O . ILE A 1 73 ? 51.993 29.003 -63.335 1.00 45.62 73 ILE A O 1
ATOM 583 N N . GLU A 1 74 ? 54.055 28.273 -62.925 1.00 48.97 74 GLU A N 1
ATOM 584 C CA . GLU A 1 74 ? 54.117 28.606 -61.495 1.00 48.97 74 GLU A CA 1
ATOM 585 C C . GLU A 1 74 ? 53.810 30.070 -61.140 1.00 48.97 74 GLU A C 1
ATOM 587 O O . GLU A 1 74 ? 53.495 30.353 -59.988 1.00 48.97 74 GLU A O 1
ATOM 592 N N . LYS A 1 75 ? 53.864 31.026 -62.078 1.00 44.22 75 LYS A N 1
ATOM 593 C CA . LYS A 1 75 ? 53.712 32.456 -61.741 1.00 44.22 75 LYS A CA 1
ATOM 594 C C . LYS A 1 75 ? 52.273 32.968 -61.582 1.00 44.22 75 LYS A C 1
ATOM 596 O O . LYS A 1 75 ? 52.113 34.117 -61.169 1.00 44.22 75 LYS A O 1
ATOM 601 N N . HIS A 1 76 ? 51.233 32.167 -61.840 1.00 40.81 76 HIS A N 1
ATOM 602 C CA . HIS A 1 76 ? 49.834 32.639 -61.754 1.00 40.81 76 HIS A CA 1
ATOM 603 C C . HIS A 1 76 ? 48.869 31.795 -60.914 1.00 40.81 76 HIS A C 1
ATOM 605 O O . HIS A 1 76 ? 47.700 32.162 -60.790 1.00 40.81 76 HIS A O 1
ATOM 611 N N . LEU A 1 77 ? 49.325 30.736 -60.248 1.00 45.03 77 LEU A N 1
ATOM 612 C CA . LEU A 1 77 ? 48.468 30.007 -59.315 1.00 45.03 77 LEU A CA 1
ATOM 613 C C . LEU A 1 77 ? 48.568 30.641 -57.925 1.00 45.03 77 LEU A C 1
ATOM 615 O O . LEU A 1 77 ? 49.335 30.218 -57.065 1.00 45.03 77 LEU A O 1
ATOM 619 N N . ARG A 1 78 ? 47.741 31.667 -57.690 1.00 45.03 78 ARG A N 1
ATOM 620 C CA . ARG A 1 78 ? 47.219 31.916 -56.341 1.00 45.03 78 ARG A CA 1
ATOM 621 C C . ARG A 1 78 ? 46.672 30.564 -55.881 1.00 45.03 78 ARG A C 1
ATOM 623 O O . ARG A 1 78 ? 45.796 30.034 -56.559 1.00 45.03 78 ARG A O 1
ATOM 630 N N . VAL A 1 79 ? 47.239 29.979 -54.826 1.00 52.34 79 VAL A N 1
ATOM 631 C CA . VAL A 1 79 ? 46.818 28.678 -54.284 1.00 52.34 79 VAL A CA 1
ATOM 632 C C . VAL A 1 79 ? 45.395 28.841 -53.752 1.00 52.34 79 VAL A C 1
ATOM 634 O O . VAL A 1 79 ? 45.173 29.187 -52.597 1.00 52.34 79 VAL A O 1
ATOM 637 N N . VAL A 1 80 ? 44.426 28.729 -54.654 1.00 51.59 80 VAL A N 1
ATOM 638 C CA . VAL A 1 80 ? 43.009 28.626 -54.343 1.00 51.59 80 VAL A CA 1
ATOM 639 C C . VAL A 1 80 ? 42.802 27.153 -54.014 1.00 51.59 80 VAL A C 1
ATOM 641 O O . VAL A 1 80 ? 43.097 26.317 -54.874 1.00 51.59 80 VAL A O 1
ATOM 644 N N . PRO A 1 81 ? 42.363 26.820 -52.788 1.00 55.69 81 PRO A N 1
ATOM 645 C CA . PRO A 1 81 ? 42.030 25.450 -52.438 1.00 55.69 81 PRO A CA 1
ATOM 646 C C . PRO A 1 81 ? 41.067 24.896 -53.481 1.00 55.69 81 PRO A C 1
ATOM 648 O O . PRO A 1 81 ? 40.076 25.544 -53.827 1.00 55.69 81 PRO A O 1
ATOM 651 N N . SER A 1 82 ? 41.381 23.723 -54.018 1.00 71.12 82 SER A N 1
ATOM 652 C CA . SER A 1 82 ? 40.475 23.060 -54.954 1.00 71.12 82 SER A CA 1
ATOM 653 C C . SER A 1 82 ? 39.141 22.768 -54.259 1.00 71.12 82 SER A C 1
ATOM 655 O O . SER A 1 82 ? 39.106 22.541 -53.050 1.00 71.12 82 SER A O 1
ATOM 657 N N . GLU A 1 83 ? 38.038 22.727 -55.005 1.00 71.25 83 GLU A N 1
ATOM 658 C CA . GLU A 1 83 ? 36.718 22.356 -54.463 1.00 71.25 83 GLU A CA 1
ATOM 659 C C . GLU A 1 83 ? 36.772 21.024 -53.686 1.00 71.25 83 GLU A C 1
ATOM 661 O O . GLU A 1 83 ? 36.116 20.865 -52.660 1.00 71.25 83 GLU A O 1
ATOM 666 N N . LEU A 1 84 ? 37.645 20.101 -54.107 1.00 73.19 84 LEU A N 1
ATOM 667 C CA . LEU A 1 84 ? 37.915 18.833 -53.424 1.00 73.19 84 LEU A CA 1
ATOM 668 C C . LEU A 1 84 ? 38.575 19.003 -52.049 1.00 73.19 84 LEU A C 1
ATOM 670 O O . LEU A 1 84 ? 38.275 18.246 -51.129 1.00 73.19 84 LEU A O 1
ATOM 674 N N . GLU A 1 85 ? 39.468 19.979 -51.891 1.00 77.50 85 GLU A N 1
ATOM 675 C CA . GLU A 1 85 ? 40.141 20.253 -50.619 1.00 77.50 85 GLU A CA 1
ATOM 676 C C . GLU A 1 85 ? 39.160 20.810 -49.581 1.00 77.50 85 GLU A C 1
ATOM 678 O O . GLU A 1 85 ? 39.201 20.409 -48.417 1.00 77.50 85 GLU A O 1
ATOM 683 N N . ILE A 1 86 ? 38.223 21.656 -50.020 1.00 79.12 86 ILE A N 1
ATOM 684 C CA . ILE A 1 86 ? 37.130 22.178 -49.188 1.00 79.12 86 ILE A CA 1
ATOM 685 C C . ILE A 1 86 ? 36.216 21.029 -48.744 1.00 79.12 86 ILE A C 1
ATOM 687 O O . ILE A 1 86 ? 35.995 20.839 -47.548 1.00 79.12 86 ILE A O 1
ATOM 691 N N . ILE A 1 87 ? 35.775 20.192 -49.690 1.00 80.44 87 ILE A N 1
ATOM 692 C CA . ILE A 1 87 ? 34.934 19.019 -49.401 1.00 80.44 87 ILE A CA 1
ATOM 693 C C . ILE A 1 87 ? 35.633 18.066 -48.421 1.00 80.44 87 ILE A C 1
ATOM 695 O O . ILE A 1 87 ? 35.008 17.545 -47.499 1.00 80.44 87 ILE A O 1
ATOM 699 N N . MET A 1 88 ? 36.941 17.847 -48.575 1.00 78.94 88 MET A N 1
ATOM 700 C CA . MET A 1 88 ? 37.704 16.968 -47.689 1.00 78.94 88 MET A CA 1
ATOM 701 C C . MET A 1 88 ? 37.769 17.501 -46.249 1.00 78.94 88 MET A C 1
ATOM 703 O O . MET A 1 88 ? 37.674 16.718 -45.299 1.00 78.94 88 MET A O 1
ATOM 707 N N . GLN A 1 89 ? 37.906 18.817 -46.065 1.00 83.31 89 GLN A N 1
ATOM 708 C CA . GLN A 1 89 ? 37.867 19.431 -44.735 1.00 83.31 89 GLN A CA 1
ATOM 709 C C . GLN A 1 89 ? 36.479 19.315 -44.091 1.00 83.31 89 GLN A C 1
ATOM 711 O O . GLN A 1 89 ? 36.387 18.969 -42.910 1.00 83.31 89 GLN A O 1
ATOM 716 N N . ASP A 1 90 ? 35.412 19.520 -44.863 1.00 88.81 90 ASP A N 1
ATOM 717 C CA . ASP A 1 90 ? 34.037 19.386 -44.377 1.00 88.81 90 ASP A CA 1
ATOM 718 C C . ASP A 1 90 ? 33.702 17.943 -43.983 1.00 88.81 90 ASP A C 1
ATOM 720 O O . ASP A 1 90 ? 33.142 17.709 -42.910 1.00 88.81 90 ASP A O 1
ATOM 724 N N . LEU A 1 91 ? 34.125 16.954 -44.778 1.00 87.56 91 LEU A N 1
ATOM 725 C CA . LEU A 1 91 ? 33.978 15.535 -44.434 1.00 87.56 91 LEU A CA 1
ATOM 726 C C . LEU A 1 91 ? 34.713 15.189 -43.137 1.00 87.56 91 LEU A C 1
ATOM 728 O O . LEU A 1 91 ? 34.173 14.490 -42.279 1.00 87.56 91 LEU A O 1
ATOM 732 N N . LYS A 1 92 ? 35.929 15.714 -42.954 1.00 90.94 92 LYS A N 1
ATOM 733 C CA . LYS A 1 92 ? 36.689 15.524 -41.714 1.00 90.94 92 LYS A CA 1
ATOM 734 C C . LYS A 1 92 ? 35.953 16.116 -40.510 1.00 90.94 92 LYS A C 1
ATOM 736 O O . LYS A 1 92 ? 35.921 15.495 -39.447 1.00 90.94 92 LYS A O 1
ATOM 741 N N . LYS A 1 93 ? 35.343 17.292 -40.674 1.00 92.94 93 LYS A N 1
ATOM 742 C CA . LYS A 1 93 ? 34.544 17.935 -39.629 1.00 92.94 93 LYS A CA 1
ATOM 743 C C . LYS A 1 93 ? 33.305 17.104 -39.285 1.00 92.94 93 LYS A C 1
ATOM 745 O O . LYS A 1 93 ? 33.118 16.791 -38.111 1.00 92.94 93 LYS A O 1
ATOM 750 N N . ILE A 1 94 ? 32.528 16.686 -40.286 1.00 92.38 94 ILE A N 1
ATOM 751 C CA . ILE A 1 94 ? 31.329 15.851 -40.104 1.00 92.38 94 ILE A CA 1
ATOM 752 C C . ILE A 1 94 ? 31.681 14.540 -39.394 1.00 92.38 94 ILE A C 1
ATOM 754 O O . ILE A 1 94 ? 30.986 14.154 -38.456 1.00 92.38 94 ILE A O 1
ATOM 758 N N . ASN A 1 95 ? 32.788 13.893 -39.765 1.00 90.31 95 ASN A N 1
ATOM 759 C CA . ASN A 1 95 ? 33.240 12.674 -39.094 1.00 90.31 95 ASN A CA 1
ATOM 760 C C . ASN A 1 95 ? 33.529 12.911 -37.606 1.00 90.31 95 ASN A C 1
ATOM 762 O O . ASN A 1 95 ? 33.043 12.154 -36.773 1.00 90.31 95 ASN A O 1
ATOM 766 N N . SER A 1 96 ? 34.221 14.001 -37.254 1.00 93.94 96 SER A N 1
ATOM 767 C CA . SER A 1 96 ? 34.484 14.326 -35.843 1.00 93.94 96 SER A CA 1
ATOM 768 C C . SER A 1 96 ? 33.208 14.647 -35.050 1.00 93.94 96 SER A C 1
ATOM 770 O O . SER A 1 96 ? 33.118 14.364 -33.857 1.00 93.94 96 SER A O 1
ATOM 772 N N . GLU A 1 97 ? 32.200 15.236 -35.698 1.00 96.50 97 GLU A N 1
ATOM 773 C CA . GLU A 1 97 ? 30.896 15.494 -35.081 1.00 96.50 97 GLU A CA 1
ATOM 774 C C . GLU A 1 97 ? 30.099 14.200 -34.872 1.00 96.50 97 GLU A C 1
ATOM 776 O O . GLU A 1 97 ? 29.442 14.046 -33.841 1.00 96.50 97 GLU A O 1
ATOM 781 N N . LEU A 1 98 ? 30.163 13.264 -35.822 1.00 92.69 98 LEU A N 1
ATOM 782 C CA . LEU A 1 98 ? 29.545 11.945 -35.697 1.00 92.69 98 LEU A CA 1
ATOM 783 C C . LEU A 1 98 ? 30.211 11.109 -34.602 1.00 92.69 98 LEU A C 1
ATOM 785 O O . LEU A 1 98 ? 29.496 10.501 -33.811 1.00 92.69 98 LEU A O 1
ATOM 789 N N . GLU A 1 99 ? 31.541 11.129 -34.504 1.00 92.56 99 GLU A N 1
ATOM 790 C CA . GLU A 1 99 ? 32.287 10.460 -33.430 1.00 92.56 99 GLU A CA 1
ATOM 791 C C . GLU A 1 99 ? 31.848 10.963 -32.050 1.00 92.56 99 GLU A C 1
ATOM 793 O O . GLU A 1 99 ? 31.487 10.159 -31.193 1.00 92.56 99 GLU A O 1
ATOM 798 N N . LYS A 1 100 ? 31.754 12.287 -31.861 1.00 97.12 100 LYS A N 1
ATOM 799 C CA . LYS A 1 100 ? 31.259 12.878 -30.604 1.00 97.12 100 LYS A CA 1
ATOM 800 C C . LYS A 1 100 ? 29.825 12.465 -30.278 1.00 97.12 100 LYS A C 1
ATOM 802 O O . LYS A 1 100 ? 29.509 12.199 -29.124 1.00 97.12 100 LYS A O 1
ATOM 807 N N . LYS A 1 101 ? 28.942 12.410 -31.283 1.00 97.12 101 LYS A N 1
ATOM 808 C CA . LYS A 1 101 ? 27.557 11.947 -31.088 1.00 97.12 101 LYS A CA 1
ATOM 809 C C . LYS A 1 101 ? 27.499 10.466 -30.717 1.00 97.12 101 LYS A C 1
ATOM 811 O O . LYS A 1 101 ? 26.655 10.094 -29.909 1.00 97.12 101 LYS A O 1
ATOM 816 N N . ILE A 1 102 ? 28.360 9.629 -31.298 1.00 95.50 102 ILE A N 1
ATOM 817 C CA . ILE A 1 102 ? 28.463 8.209 -30.939 1.00 95.50 102 ILE A CA 1
ATOM 818 C C . ILE A 1 102 ? 28.899 8.073 -29.480 1.00 95.50 102 ILE A C 1
ATOM 820 O O . ILE A 1 102 ? 28.224 7.380 -28.725 1.00 95.50 102 ILE A O 1
ATOM 824 N N . GLU A 1 103 ? 29.949 8.787 -29.071 1.00 96.75 103 GLU A N 1
ATOM 825 C CA . GLU A 1 103 ? 30.445 8.776 -27.690 1.00 96.75 103 GLU A CA 1
ATOM 826 C C . GLU A 1 103 ? 29.361 9.225 -26.694 1.00 96.75 103 GLU A C 1
ATOM 828 O O . GLU A 1 103 ? 29.088 8.524 -25.719 1.00 96.75 103 GLU A O 1
ATOM 833 N N . GLN A 1 104 ? 28.651 10.321 -26.991 1.00 97.62 104 GLN A N 1
ATOM 834 C CA . GLN A 1 104 ? 27.538 10.792 -26.161 1.00 97.62 104 GLN A CA 1
ATOM 835 C C . GLN A 1 104 ? 26.417 9.746 -26.046 1.00 97.62 104 GLN A C 1
ATOM 837 O O . GLN A 1 104 ? 25.916 9.484 -24.953 1.00 97.62 104 GLN A O 1
ATOM 842 N N . MET A 1 105 ? 26.015 9.127 -27.160 1.00 96.62 105 MET A N 1
ATOM 843 C CA . MET A 1 105 ? 24.981 8.086 -27.136 1.00 96.62 105 MET A CA 1
ATOM 844 C C . MET A 1 105 ? 25.422 6.852 -26.339 1.00 96.62 105 MET A C 1
ATOM 846 O O . MET A 1 105 ? 24.594 6.204 -25.693 1.00 96.62 105 MET A O 1
ATOM 850 N N . GLU A 1 106 ? 26.705 6.495 -26.382 1.00 96.06 106 GLU A N 1
ATOM 851 C CA . GLU A 1 106 ? 27.253 5.399 -25.583 1.00 96.06 106 GLU A CA 1
ATOM 852 C C . GLU A 1 106 ? 27.242 5.726 -24.085 1.00 96.06 106 GLU A C 1
ATOM 854 O O . GLU A 1 106 ? 26.855 4.866 -23.287 1.00 96.06 106 GLU A O 1
ATOM 859 N N . GLU A 1 107 ? 27.566 6.963 -23.705 1.00 96.81 107 GLU A N 1
ATOM 860 C CA . GLU A 1 107 ? 27.472 7.446 -22.325 1.00 96.81 107 GLU A CA 1
ATOM 861 C C . GLU A 1 107 ? 26.022 7.434 -21.816 1.00 96.81 107 GLU A C 1
ATOM 863 O O . GLU A 1 107 ? 25.730 6.831 -20.780 1.00 96.81 107 GLU A O 1
ATOM 868 N N . GLU A 1 108 ? 25.083 8.010 -22.573 1.00 96.31 108 GLU A N 1
ATOM 869 C CA . GLU A 1 108 ? 23.654 8.016 -22.229 1.00 96.31 108 GLU A CA 1
ATOM 870 C C . GLU A 1 108 ? 23.111 6.590 -22.062 1.00 96.31 108 GLU A C 1
ATOM 872 O O . GLU A 1 108 ? 22.399 6.284 -21.102 1.00 96.31 108 GLU A O 1
ATOM 877 N N . LYS A 1 109 ? 23.504 5.671 -22.950 1.00 95.50 109 LYS A N 1
ATOM 878 C CA . LYS A 1 109 ? 23.141 4.253 -22.855 1.00 95.50 109 LYS A CA 1
ATOM 879 C C . LYS A 1 109 ? 23.705 3.590 -21.598 1.00 95.50 109 LYS A C 1
ATOM 881 O O . LYS A 1 109 ? 23.027 2.742 -21.011 1.00 95.50 109 LYS A O 1
ATOM 886 N N . MET A 1 110 ? 24.934 3.914 -21.200 1.00 97.06 110 MET A N 1
ATOM 887 C CA . MET A 1 110 ? 25.532 3.392 -19.969 1.00 97.06 110 MET A CA 1
ATOM 888 C C . MET A 1 110 ? 24.829 3.942 -18.726 1.00 97.06 110 MET A C 1
ATOM 890 O O . MET A 1 110 ? 24.520 3.163 -17.826 1.00 97.06 110 MET A O 1
ATOM 894 N N . ASN A 1 111 ? 24.478 5.228 -18.714 1.00 96.00 111 ASN A N 1
ATOM 895 C CA . ASN A 1 111 ? 23.718 5.845 -17.625 1.00 96.00 111 ASN A CA 1
ATOM 896 C C . ASN A 1 111 ? 22.335 5.197 -17.462 1.00 96.00 111 ASN A C 1
ATOM 898 O O . ASN A 1 111 ? 21.992 4.741 -16.373 1.00 96.00 111 ASN A O 1
ATOM 902 N N . LEU A 1 112 ? 21.590 5.021 -18.559 1.00 97.81 112 LEU A N 1
ATOM 903 C CA . LEU A 1 112 ? 20.282 4.355 -18.527 1.00 97.81 112 LEU A CA 1
ATOM 904 C C . LEU A 1 112 ? 20.356 2.905 -18.022 1.00 97.81 112 LEU A C 1
ATOM 906 O O . LEU A 1 112 ? 19.435 2.426 -17.359 1.00 97.81 112 LEU A O 1
ATOM 910 N N . ARG A 1 113 ? 21.448 2.189 -18.320 1.00 97.56 113 ARG A N 1
ATOM 911 C CA . ARG A 1 113 ? 21.677 0.838 -17.783 1.00 97.56 113 ARG A CA 1
ATOM 912 C C . ARG A 1 113 ? 21.848 0.856 -16.266 1.00 97.56 113 ARG A C 1
ATOM 914 O O . ARG A 1 113 ? 21.246 0.021 -15.596 1.00 97.56 113 ARG A O 1
ATOM 921 N N . LEU A 1 114 ? 22.624 1.802 -15.737 1.00 97.88 114 LEU A N 1
ATOM 922 C CA . LEU A 1 114 ? 22.807 1.959 -14.293 1.00 97.88 114 LEU A CA 1
ATOM 923 C C . LEU A 1 114 ? 21.483 2.306 -13.600 1.00 97.88 114 LEU A C 1
ATOM 925 O O . LEU A 1 114 ? 21.148 1.685 -12.593 1.00 97.88 114 LEU A O 1
ATOM 929 N N . ASP A 1 115 ? 20.693 3.215 -14.173 1.00 97.69 115 ASP A N 1
ATOM 930 C CA . ASP A 1 115 ? 19.378 3.583 -13.634 1.00 97.69 115 ASP A CA 1
ATOM 931 C C . ASP A 1 115 ? 18.418 2.387 -13.593 1.00 97.69 115 ASP A C 1
ATOM 933 O O . ASP A 1 115 ? 17.724 2.169 -12.596 1.00 97.69 115 ASP A O 1
ATOM 937 N N . MET A 1 116 ? 18.407 1.563 -14.647 1.00 97.50 116 MET A N 1
ATOM 938 C CA . MET A 1 116 ? 17.641 0.314 -14.669 1.00 97.50 116 MET A CA 1
ATOM 939 C C . MET A 1 116 ? 18.053 -0.639 -13.540 1.00 97.50 116 MET A C 1
ATOM 941 O O . MET A 1 116 ? 17.185 -1.230 -12.891 1.00 97.50 116 MET A O 1
ATOM 945 N N . ASP A 1 117 ? 19.354 -0.802 -13.298 1.00 98.00 117 ASP A N 1
ATOM 946 C CA . ASP A 1 117 ? 19.859 -1.677 -12.237 1.00 98.00 117 ASP A CA 1
ATOM 947 C C . ASP A 1 117 ? 19.497 -1.145 -10.841 1.00 98.00 117 ASP A C 1
ATOM 949 O O . ASP A 1 117 ? 19.072 -1.921 -9.977 1.00 98.00 117 ASP A O 1
ATOM 953 N N . VAL A 1 118 ? 19.569 0.174 -10.630 1.00 98.00 118 VAL A N 1
ATOM 954 C CA . VAL A 1 118 ? 19.118 0.830 -9.391 1.00 98.00 118 VAL A CA 1
ATOM 955 C C . VAL A 1 118 ? 17.622 0.597 -9.166 1.00 98.00 118 VAL A C 1
ATOM 957 O O . VAL A 1 118 ? 17.234 0.105 -8.103 1.00 98.00 118 VAL A O 1
ATOM 960 N N . GLN A 1 119 ? 16.780 0.854 -10.173 1.00 97.88 119 GLN A N 1
ATOM 961 C CA . GLN A 1 119 ? 15.333 0.628 -10.074 1.00 97.88 119 GLN A CA 1
ATOM 962 C C . GLN A 1 119 ? 15.002 -0.840 -9.788 1.00 97.88 119 GLN A C 1
ATOM 964 O O . GLN A 1 119 ? 14.124 -1.144 -8.977 1.00 97.88 119 GLN A O 1
ATOM 969 N N . LYS A 1 120 ? 15.727 -1.777 -10.408 1.00 98.06 120 LYS A N 1
ATOM 970 C CA . LYS A 1 120 ? 15.557 -3.213 -10.168 1.00 98.06 120 LYS A CA 1
ATOM 971 C C . LYS A 1 120 ? 15.855 -3.587 -8.714 1.00 98.06 120 LYS A C 1
ATOM 973 O O . LYS A 1 120 ? 15.104 -4.366 -8.121 1.00 98.06 120 LYS A O 1
ATOM 978 N N . LEU A 1 121 ? 16.920 -3.034 -8.129 1.00 98.19 121 LEU A N 1
ATOM 979 C CA . LEU A 1 121 ? 17.257 -3.245 -6.719 1.00 98.19 121 LEU A CA 1
ATOM 980 C C . LEU A 1 121 ? 16.202 -2.645 -5.781 1.00 98.19 121 LEU A C 1
ATOM 982 O O . LEU A 1 121 ? 15.836 -3.272 -4.783 1.00 98.19 121 LEU A O 1
ATOM 986 N N . GLU A 1 122 ? 15.681 -1.466 -6.111 1.00 98.00 122 GLU A N 1
ATOM 987 C CA . GLU A 1 122 ? 14.654 -0.793 -5.318 1.00 98.00 122 GLU A CA 1
ATOM 988 C C . GLU A 1 122 ? 13.321 -1.559 -5.332 1.00 98.00 122 GLU A C 1
ATOM 990 O O . GLU A 1 122 ? 12.737 -1.808 -4.273 1.00 98.00 122 GLU A O 1
ATOM 995 N N . ILE A 1 123 ? 12.896 -2.060 -6.497 1.00 97.62 123 ILE A N 1
ATOM 996 C CA . ILE A 1 123 ? 11.719 -2.933 -6.635 1.00 97.62 123 ILE A CA 1
ATOM 997 C C . ILE A 1 123 ? 11.874 -4.206 -5.790 1.00 97.62 123 ILE A C 1
ATOM 999 O O . ILE A 1 123 ? 10.937 -4.612 -5.096 1.00 97.62 123 ILE A O 1
ATOM 1003 N N . GLU A 1 124 ? 13.049 -4.838 -5.809 1.00 98.00 124 GLU A N 1
ATOM 1004 C CA . GLU A 1 124 ? 13.299 -6.055 -5.032 1.00 98.00 124 GLU A CA 1
ATOM 1005 C C . GLU A 1 124 ? 13.272 -5.787 -3.516 1.00 98.00 124 GLU A C 1
ATOM 1007 O O . GLU A 1 124 ? 12.729 -6.586 -2.743 1.00 98.00 124 GLU A O 1
ATOM 1012 N N . LYS A 1 125 ? 13.797 -4.640 -3.069 1.00 98.25 125 LYS A N 1
ATOM 1013 C CA . LYS A 1 125 ? 13.704 -4.206 -1.669 1.00 98.25 125 LYS A CA 1
ATOM 1014 C C . LYS A 1 125 ? 12.246 -3.993 -1.250 1.00 98.25 125 LYS A C 1
ATOM 1016 O O . LYS A 1 125 ? 11.816 -4.574 -0.249 1.00 98.25 125 LYS A O 1
ATOM 1021 N N . LEU A 1 126 ? 11.475 -3.245 -2.041 1.00 98.00 126 LEU A N 1
ATOM 1022 C CA . LEU A 1 126 ? 10.053 -2.995 -1.785 1.00 98.00 126 LEU A CA 1
ATOM 1023 C C . LEU A 1 126 ? 9.247 -4.298 -1.736 1.00 98.00 126 LEU A C 1
ATOM 1025 O O . LEU A 1 126 ? 8.391 -4.475 -0.866 1.00 98.00 126 LEU A O 1
ATOM 1029 N N . ARG A 1 127 ? 9.557 -5.263 -2.609 1.00 98.06 127 ARG A N 1
ATOM 1030 C CA . ARG A 1 127 ? 8.926 -6.589 -2.601 1.00 98.06 127 ARG A CA 1
ATOM 1031 C C . ARG A 1 127 ? 9.170 -7.332 -1.285 1.00 98.06 127 ARG A C 1
ATOM 1033 O O . ARG A 1 127 ? 8.243 -7.929 -0.735 1.00 98.06 127 ARG A O 1
ATOM 1040 N N . LYS A 1 128 ? 10.393 -7.281 -0.748 1.00 98.00 128 LYS A N 1
ATOM 1041 C CA . LYS A 1 128 ? 10.732 -7.904 0.544 1.00 98.00 128 LYS A CA 1
ATOM 1042 C C . LYS A 1 128 ? 10.005 -7.238 1.710 1.00 98.00 128 LYS A C 1
ATOM 1044 O O . LYS A 1 128 ? 9.512 -7.944 2.590 1.00 98.00 128 LYS A O 1
ATOM 1049 N N . GLU A 1 129 ? 9.930 -5.912 1.727 1.00 97.44 129 GLU A N 1
ATOM 1050 C CA . GLU A 1 129 ? 9.214 -5.156 2.763 1.00 97.44 129 GLU A CA 1
ATOM 1051 C C . GLU A 1 129 ? 7.707 -5.433 2.727 1.00 97.44 129 GLU A C 1
ATOM 1053 O O . GLU A 1 129 ? 7.125 -5.763 3.763 1.00 97.44 129 GLU A O 1
ATOM 1058 N N . LYS A 1 130 ? 7.099 -5.434 1.534 1.00 97.94 130 LYS A N 1
ATOM 1059 C CA . LYS A 1 130 ? 5.693 -5.811 1.331 1.00 97.94 130 LYS A CA 1
ATOM 1060 C C . LYS A 1 130 ? 5.393 -7.204 1.888 1.00 97.94 130 LYS A C 1
ATOM 1062 O O . LYS A 1 130 ? 4.457 -7.358 2.665 1.00 97.94 130 LYS A O 1
ATOM 1067 N N . ASN A 1 131 ? 6.218 -8.200 1.556 1.00 97.69 131 ASN A N 1
ATOM 1068 C CA . ASN A 1 131 ? 6.024 -9.574 2.030 1.00 97.69 131 ASN A CA 1
ATOM 1069 C C . ASN A 1 131 ? 6.118 -9.688 3.563 1.00 97.69 131 ASN A C 1
ATOM 1071 O O . ASN A 1 131 ? 5.446 -10.524 4.165 1.00 97.69 131 ASN A O 1
ATOM 1075 N N . LYS A 1 132 ? 6.958 -8.873 4.219 1.00 98.19 132 LYS A N 1
ATOM 1076 C CA . LYS A 1 132 ? 7.016 -8.814 5.690 1.00 98.19 132 LYS A CA 1
ATOM 1077 C C . LYS A 1 132 ? 5.741 -8.192 6.260 1.00 98.19 132 LYS A C 1
ATOM 1079 O O . LYS A 1 132 ? 5.143 -8.773 7.162 1.00 98.19 132 LYS A O 1
ATOM 1084 N N . ALA A 1 133 ? 5.309 -7.053 5.718 1.00 97.31 133 ALA A N 1
ATOM 1085 C CA . ALA A 1 133 ? 4.086 -6.374 6.142 1.00 97.31 133 ALA A CA 1
ATOM 1086 C C . ALA A 1 133 ? 2.842 -7.268 5.987 1.00 97.31 133 ALA A C 1
ATOM 1088 O O . ALA A 1 133 ? 2.003 -7.317 6.883 1.00 97.31 133 ALA A O 1
ATOM 1089 N N . GLU A 1 134 ? 2.761 -8.037 4.901 1.00 98.12 134 GLU A N 1
ATOM 1090 C CA . GLU A 1 134 ? 1.676 -8.989 4.646 1.00 98.12 134 GLU A CA 1
ATOM 1091 C C . GLU A 1 134 ? 1.625 -10.106 5.701 1.00 98.12 134 GLU A C 1
ATOM 1093 O O . GLU A 1 134 ? 0.567 -10.370 6.270 1.00 98.12 134 GLU A O 1
ATOM 1098 N N . LYS A 1 135 ? 2.779 -10.673 6.083 1.00 97.62 135 LYS A N 1
ATOM 1099 C CA . LYS A 1 135 ? 2.853 -11.646 7.189 1.00 97.62 135 LYS A CA 1
ATOM 1100 C C . LYS A 1 135 ? 2.393 -11.054 8.523 1.00 97.62 135 LYS A C 1
ATOM 1102 O O . LYS A 1 135 ? 1.690 -11.725 9.280 1.00 97.62 135 LYS A O 1
ATOM 1107 N N . HIS A 1 136 ? 2.780 -9.811 8.822 1.00 97.69 136 HIS A N 1
ATOM 1108 C CA . HIS A 1 136 ? 2.323 -9.124 10.033 1.00 97.69 136 HIS A CA 1
ATOM 1109 C C . HIS A 1 136 ? 0.805 -8.911 10.023 1.00 97.69 136 HIS A C 1
AT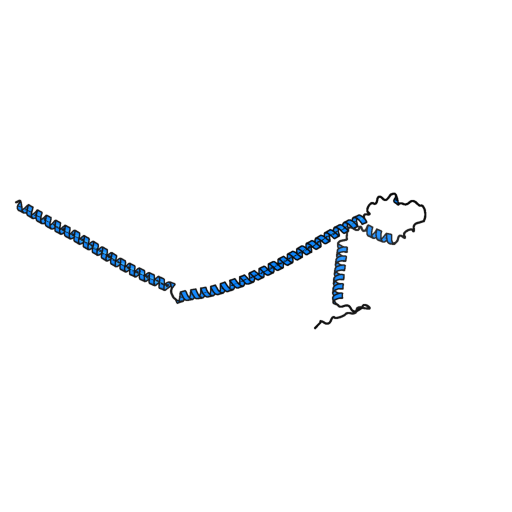OM 1111 O O . HIS A 1 136 ? 0.151 -9.136 11.043 1.00 97.69 136 HIS A O 1
ATOM 1117 N N . LEU A 1 137 ? 0.239 -8.534 8.874 1.00 97.81 137 LEU A N 1
ATOM 1118 C CA . LEU A 1 137 ? -1.201 -8.369 8.701 1.00 97.81 137 LEU A CA 1
ATOM 1119 C C . LEU A 1 137 ? -1.953 -9.687 8.917 1.00 97.81 137 LEU A C 1
ATOM 1121 O O . LEU A 1 137 ? -2.966 -9.701 9.619 1.00 97.81 137 LEU A O 1
ATOM 1125 N N . ASP A 1 138 ? -1.457 -10.792 8.362 1.00 98.12 138 ASP A N 1
ATOM 1126 C CA . ASP A 1 138 ? -2.062 -12.111 8.547 1.00 98.12 138 ASP A CA 1
ATOM 1127 C C . ASP A 1 138 ? -2.025 -12.554 10.012 1.00 98.12 138 ASP A C 1
ATOM 1129 O O . ASP A 1 138 ? -3.052 -12.985 10.544 1.00 98.12 138 ASP A O 1
ATOM 1133 N N . SER A 1 139 ? -0.892 -12.366 10.700 1.00 97.94 139 SER A N 1
ATOM 1134 C CA . SER A 1 139 ? -0.789 -12.618 12.144 1.00 97.94 139 SER A CA 1
ATOM 1135 C C . SER A 1 139 ? -1.824 -11.800 12.916 1.00 97.94 139 SER A C 1
ATOM 1137 O O . SER A 1 139 ? -2.648 -12.364 13.639 1.00 97.94 139 SER A O 1
ATOM 1139 N N . LEU A 1 140 ? -1.870 -10.485 12.690 1.00 97.94 140 LEU A N 1
ATOM 1140 C CA . LEU A 1 140 ? -2.807 -9.589 13.364 1.00 97.94 140 LEU A CA 1
ATOM 1141 C C . LEU A 1 140 ? -4.271 -9.976 13.098 1.00 97.94 140 LEU A C 1
ATOM 1143 O O . LEU A 1 140 ? -5.107 -9.956 14.002 1.00 97.94 140 LEU A O 1
ATOM 1147 N N . LYS A 1 141 ? -4.593 -10.385 11.867 1.00 98.06 141 LYS A N 1
ATOM 1148 C CA . LYS A 1 141 ? -5.921 -10.879 11.487 1.00 98.06 141 LYS A CA 1
ATOM 1149 C C . LYS A 1 141 ? -6.284 -12.149 12.252 1.00 98.06 141 LYS A C 1
ATOM 1151 O O . LYS A 1 141 ? -7.447 -12.308 12.638 1.00 98.06 141 LYS A O 1
ATOM 1156 N N . THR A 1 142 ? -5.328 -13.051 12.480 1.00 97.81 142 THR A N 1
ATOM 1157 C CA . THR A 1 142 ? -5.563 -14.243 13.307 1.00 97.81 142 THR A CA 1
ATOM 1158 C C . THR A 1 142 ? -5.777 -13.889 14.776 1.00 97.81 142 THR A C 1
ATOM 1160 O O . THR A 1 142 ? -6.726 -14.397 15.379 1.00 97.81 142 THR A O 1
ATOM 1163 N N . ASP A 1 143 ? -4.993 -12.964 15.326 1.00 97.12 143 ASP A N 1
ATOM 1164 C CA . ASP A 1 143 ? -5.113 -12.537 16.722 1.00 97.12 143 ASP A CA 1
ATOM 1165 C C . ASP A 1 143 ? -6.427 -11.799 16.978 1.00 97.12 143 ASP A C 1
ATOM 1167 O O . ASP A 1 143 ? -7.136 -12.103 17.938 1.00 97.12 143 ASP A O 1
ATOM 1171 N N . TYR A 1 144 ? -6.841 -10.922 16.061 1.00 95.12 144 TYR A N 1
ATOM 1172 C CA . TYR A 1 144 ? -8.142 -10.260 16.129 1.00 95.12 144 TYR A CA 1
ATOM 1173 C C . TYR A 1 144 ? -9.303 -11.264 16.109 1.00 95.12 144 TYR A C 1
ATOM 1175 O O . TYR A 1 144 ? -10.248 -11.149 16.893 1.00 95.12 144 TYR A O 1
ATOM 1183 N N . LYS A 1 145 ? -9.243 -12.284 15.239 1.00 96.81 145 LYS A N 1
ATOM 1184 C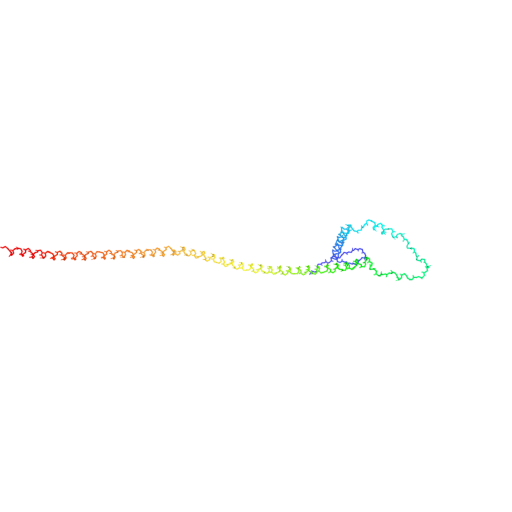 CA . LYS A 1 145 ? -10.260 -13.347 15.210 1.00 96.81 145 LYS A CA 1
ATOM 1185 C C . LYS A 1 145 ? -10.317 -14.099 16.542 1.00 96.81 145 LYS A C 1
ATOM 1187 O O . LYS A 1 145 ? -11.419 -14.317 17.046 1.00 96.81 145 LYS A O 1
ATOM 1192 N N . LYS A 1 146 ? -9.165 -14.454 17.124 1.00 95.44 146 LYS A N 1
ATOM 1193 C CA . LYS A 1 146 ? -9.087 -15.109 18.441 1.00 95.44 146 LYS A CA 1
ATOM 1194 C C . LYS A 1 146 ? -9.679 -14.230 19.540 1.00 95.44 146 LYS A C 1
ATOM 1196 O O . LYS A 1 146 ? -10.518 -14.707 20.296 1.00 95.44 146 LYS A O 1
ATOM 1201 N N . LEU A 1 147 ? -9.309 -12.951 19.580 1.00 92.31 147 LEU A N 1
ATOM 1202 C CA . LEU A 1 147 ? -9.820 -11.985 20.551 1.00 92.31 147 LEU A CA 1
ATOM 1203 C C . LEU A 1 147 ? -11.343 -11.816 20.440 1.00 92.31 147 LEU A C 1
ATOM 1205 O O . LEU A 1 147 ? -12.063 -11.821 21.435 1.00 92.31 147 LEU A O 1
ATOM 1209 N N . ARG A 1 148 ? -11.869 -11.712 19.218 1.00 90.25 148 ARG A N 1
ATOM 1210 C CA . ARG A 1 148 ? -13.315 -11.608 18.993 1.00 90.25 148 ARG A CA 1
ATOM 1211 C C . ARG A 1 148 ? -14.059 -12.858 19.464 1.00 90.25 148 ARG A C 1
ATOM 1213 O O . ARG A 1 148 ? -15.160 -12.747 20.005 1.00 90.25 148 ARG A O 1
ATOM 1220 N N . LEU A 1 149 ? -13.485 -14.040 19.238 1.00 90.44 149 LEU A N 1
ATOM 1221 C CA . LEU A 1 149 ? -14.041 -15.297 19.732 1.00 90.44 149 LEU A CA 1
ATOM 1222 C C . LEU A 1 149 ? -13.988 -15.356 21.263 1.00 90.44 149 LEU A C 1
ATOM 1224 O O . LEU A 1 149 ? -15.009 -15.652 21.876 1.00 90.44 149 LEU A O 1
ATOM 1228 N N . SER A 1 150 ? -12.865 -14.990 21.887 1.00 87.81 150 SER A N 1
ATOM 1229 C CA . SER A 1 150 ? -12.734 -15.001 23.349 1.00 87.81 150 SER A CA 1
ATOM 1230 C C . SER A 1 150 ? -13.702 -14.028 24.028 1.00 87.81 150 SER A C 1
ATOM 1232 O O . SER A 1 150 ? -14.327 -14.399 25.019 1.00 87.81 150 SER A O 1
ATOM 1234 N N . MET A 1 151 ? -13.932 -12.838 23.462 1.00 84.81 151 MET A N 1
ATOM 1235 C CA . MET A 1 151 ? -14.951 -11.897 23.952 1.00 84.81 151 MET A CA 1
ATOM 1236 C C . MET A 1 151 ? -16.379 -12.455 23.854 1.00 84.81 151 MET A C 1
ATOM 1238 O O . MET A 1 151 ? -17.209 -12.177 24.720 1.00 84.81 151 MET A O 1
ATOM 1242 N N . ARG A 1 152 ? -16.688 -13.244 22.813 1.00 82.31 152 ARG A N 1
ATOM 1243 C CA . ARG A 1 152 ? -17.997 -13.907 22.681 1.00 82.31 152 ARG A CA 1
ATOM 1244 C C . ARG A 1 152 ? -18.164 -15.034 23.698 1.00 82.31 152 ARG A C 1
ATOM 1246 O O . ARG A 1 152 ? -19.226 -15.123 24.304 1.00 82.31 152 ARG A O 1
ATOM 1253 N N . THR A 1 153 ? -17.132 -15.854 23.899 1.00 79.06 153 THR A N 1
ATOM 1254 C CA . THR A 1 153 ? -17.172 -17.003 24.818 1.00 79.06 153 THR A CA 1
ATOM 1255 C C . THR A 1 153 ? -17.200 -16.577 26.282 1.00 79.06 153 THR A C 1
ATOM 1257 O O . THR A 1 153 ? -17.959 -17.133 27.065 1.00 79.06 153 THR A O 1
ATOM 1260 N N . THR A 1 154 ? -16.418 -15.566 26.664 1.00 69.50 154 THR A N 1
ATOM 1261 C CA . THR A 1 154 ? -16.362 -15.088 28.058 1.00 69.50 154 THR A CA 1
ATOM 1262 C C . THR A 1 154 ? -17.595 -14.281 28.471 1.00 69.50 154 THR A C 1
ATOM 1264 O O . THR A 1 154 ? -17.735 -13.942 29.642 1.00 69.50 154 THR A O 1
ATOM 1267 N N . GLY A 1 155 ? -18.496 -13.944 27.536 1.00 64.81 155 GLY A N 1
ATOM 1268 C CA . GLY A 1 155 ? -19.712 -13.169 27.811 1.00 64.81 155 GLY A CA 1
ATOM 1269 C C . GLY A 1 155 ? -19.458 -11.772 28.397 1.00 64.81 155 GLY A C 1
ATOM 1270 O O . GLY A 1 155 ? -20.419 -11.080 28.737 1.00 64.81 155 GLY A O 1
ATOM 1271 N N . LEU A 1 156 ? -18.189 -11.350 28.479 1.00 57.97 156 LEU A N 1
ATOM 1272 C CA . LEU A 1 156 ? -17.683 -10.270 29.330 1.00 57.97 156 LEU A CA 1
ATOM 1273 C C . LEU A 1 156 ? -18.381 -8.931 29.056 1.00 57.97 156 LEU A C 1
ATOM 1275 O O . LEU A 1 156 ? -18.694 -8.183 29.978 1.00 57.97 156 LEU A O 1
ATOM 1279 N N . GLY A 1 157 ? -18.713 -8.668 27.788 1.00 59.16 157 GLY A N 1
ATOM 1280 C CA . GLY A 1 157 ? -19.416 -7.447 27.387 1.00 59.16 157 GLY A CA 1
ATOM 1281 C C . GLY A 1 157 ? -20.886 -7.383 27.821 1.00 59.16 157 GLY A C 1
ATOM 1282 O O . GLY A 1 157 ? -21.417 -6.294 28.006 1.00 59.16 157 GLY A O 1
ATOM 1283 N N . LYS A 1 158 ? -21.564 -8.525 28.006 1.00 61.91 158 LYS A N 1
ATOM 1284 C CA . LYS A 1 158 ? -22.967 -8.564 28.461 1.00 61.91 158 LYS A CA 1
ATOM 1285 C C . LYS A 1 158 ? -23.083 -8.758 29.969 1.00 61.91 158 LYS A C 1
ATOM 1287 O O . LYS A 1 158 ? -23.979 -8.175 30.571 1.00 61.91 158 LYS A O 1
ATOM 1292 N N . THR A 1 159 ? -22.211 -9.560 30.576 1.00 62.03 159 THR A N 1
ATOM 1293 C CA . THR A 1 159 ? -22.275 -9.885 32.007 1.00 62.03 159 THR A CA 1
ATOM 1294 C C . THR A 1 159 ? -21.752 -8.757 32.891 1.00 62.03 159 THR A C 1
ATOM 1296 O O . THR A 1 159 ? -22.406 -8.460 33.884 1.00 62.03 159 THR A O 1
ATOM 1299 N N . SER A 1 160 ? -20.664 -8.069 32.514 1.00 66.88 160 SER A N 1
ATOM 1300 C CA . SER A 1 160 ? -20.130 -6.939 33.301 1.00 66.88 160 SER A CA 1
ATOM 1301 C C . SER A 1 160 ? -21.132 -5.789 33.370 1.00 66.88 160 SER A C 1
ATOM 1303 O O . SER A 1 160 ? -21.554 -5.388 34.450 1.00 66.88 160 SER A O 1
ATOM 1305 N N . VAL A 1 161 ? -21.626 -5.351 32.207 1.00 71.38 161 VAL A N 1
ATOM 1306 C CA . VAL A 1 161 ? -22.612 -4.264 32.109 1.00 71.38 161 VAL A CA 1
ATOM 1307 C C . VAL A 1 161 ? -23.919 -4.623 32.823 1.00 71.38 161 VAL A C 1
ATOM 1309 O O . VAL A 1 161 ? -24.541 -3.770 33.453 1.00 71.38 161 VAL A O 1
ATOM 1312 N N . GLN A 1 162 ? -24.358 -5.886 32.763 1.00 76.06 162 GLN A N 1
ATOM 1313 C CA . GLN A 1 162 ? -25.550 -6.307 33.503 1.00 76.06 162 GLN A CA 1
ATOM 1314 C C . GLN A 1 162 ? -25.333 -6.400 35.011 1.00 76.06 162 GLN A C 1
ATOM 1316 O O . GLN A 1 162 ? -26.251 -6.074 35.761 1.00 76.06 162 GLN A O 1
ATOM 1321 N N . ASN A 1 163 ? -24.154 -6.815 35.469 1.00 79.19 163 ASN A N 1
ATOM 1322 C CA . ASN A 1 163 ? -23.839 -6.859 36.893 1.00 79.19 163 ASN A CA 1
ATOM 1323 C C . ASN A 1 163 ? -23.739 -5.446 37.481 1.00 79.19 163 ASN A C 1
ATOM 1325 O O . ASN A 1 163 ? -24.405 -5.176 38.477 1.00 79.19 163 ASN A O 1
ATOM 1329 N N . GLU A 1 164 ? -23.046 -4.521 36.812 1.00 81.75 164 GLU A N 1
ATOM 1330 C CA . GLU A 1 164 ? -23.001 -3.104 37.208 1.00 81.75 164 GLU A CA 1
ATOM 1331 C C . GLU A 1 164 ? -24.404 -2.482 37.233 1.00 81.75 164 GLU A C 1
ATOM 1333 O O . GLU A 1 164 ? -24.785 -1.800 38.185 1.00 81.75 164 GLU A O 1
ATOM 1338 N N . LYS A 1 165 ? -25.238 -2.783 36.226 1.00 87.62 165 LYS A N 1
ATOM 1339 C CA . LYS A 1 165 ? -26.634 -2.327 36.187 1.00 87.62 165 LYS A CA 1
ATOM 1340 C C . LYS A 1 165 ? -27.465 -2.879 37.347 1.00 87.62 165 LYS A C 1
ATOM 1342 O O . LYS A 1 165 ? -28.326 -2.167 37.866 1.00 87.62 165 LYS A O 1
ATOM 1347 N N . ARG A 1 166 ? -27.256 -4.138 37.745 1.00 86.06 166 ARG A N 1
ATOM 1348 C CA . ARG A 1 166 ? -27.929 -4.737 38.911 1.00 86.06 166 ARG A CA 1
ATOM 1349 C C . ARG A 1 166 ? -27.477 -4.078 40.209 1.00 86.06 166 ARG A C 1
ATOM 1351 O O . ARG A 1 166 ? -28.325 -3.764 41.038 1.00 86.06 166 ARG A O 1
ATOM 1358 N N . GLU A 1 167 ? -26.182 -3.829 40.359 1.00 90.81 167 GLU A N 1
ATOM 1359 C CA . GLU A 1 167 ? -25.625 -3.207 41.559 1.00 90.81 167 GLU A CA 1
ATOM 1360 C C . GLU A 1 167 ? -26.104 -1.759 41.723 1.00 90.81 167 GLU A C 1
ATOM 1362 O O . GLU A 1 167 ? -26.578 -1.376 42.793 1.00 90.81 167 GLU A O 1
ATOM 1367 N N . LEU A 1 168 ? -26.101 -0.974 40.639 1.00 94.75 168 LEU A N 1
ATOM 1368 C CA . LEU A 1 168 ? -26.655 0.381 40.641 1.00 94.75 168 LEU A CA 1
ATOM 1369 C C . LEU A 1 168 ? -28.143 0.388 41.010 1.00 94.75 168 LEU A C 1
ATOM 1371 O O . LEU A 1 168 ? -28.565 1.220 41.809 1.00 94.75 168 LEU A O 1
ATOM 1375 N N . ARG A 1 169 ? -28.936 -0.562 40.497 1.00 95.25 169 ARG A N 1
ATOM 1376 C CA . ARG A 1 169 ? -30.353 -0.700 40.881 1.00 95.25 169 ARG A CA 1
ATOM 1377 C C . ARG A 1 169 ? -30.529 -1.000 42.369 1.00 95.25 169 ARG A C 1
ATOM 1379 O O . ARG A 1 169 ? -31.429 -0.436 42.982 1.00 95.25 169 ARG A O 1
ATOM 1386 N N . ALA A 1 170 ? -29.680 -1.848 42.948 1.00 96.00 170 ALA A N 1
ATOM 1387 C CA . ALA A 1 170 ? -29.729 -2.149 44.377 1.00 96.00 170 ALA A CA 1
ATOM 1388 C C . ALA A 1 170 ? -29.418 -0.907 45.231 1.00 96.00 170 ALA A C 1
ATOM 1390 O O . ALA A 1 170 ? -30.159 -0.608 46.167 1.00 96.00 170 ALA A O 1
ATOM 1391 N N . ARG A 1 171 ? -28.390 -0.132 44.854 1.00 96.62 171 ARG A N 1
ATOM 1392 C CA . ARG A 1 171 ? -28.030 1.121 45.542 1.00 96.62 171 ARG A CA 1
ATOM 1393 C C . ARG A 1 171 ? -29.128 2.180 45.436 1.00 96.62 171 ARG A C 1
ATOM 1395 O O . ARG A 1 171 ? -29.432 2.841 46.424 1.00 96.62 171 ARG A O 1
ATOM 1402 N N . VAL A 1 172 ? -29.764 2.315 44.269 1.00 96.75 172 VAL A N 1
ATOM 1403 C CA . VAL A 1 172 ? -30.919 3.214 44.091 1.00 96.75 172 VAL A CA 1
ATOM 1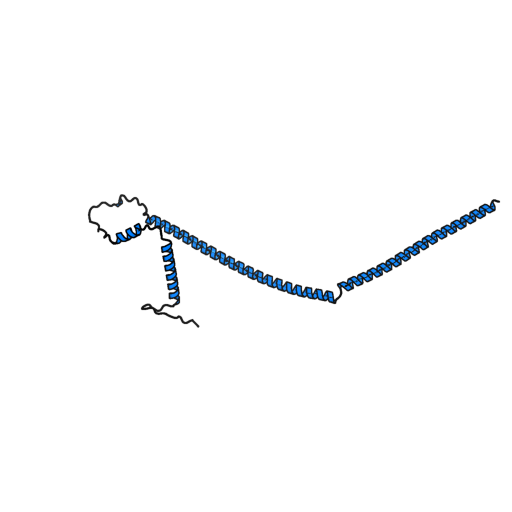404 C C . VAL A 1 172 ? -32.067 2.810 45.021 1.00 96.75 172 VAL A C 1
ATOM 1406 O O . VAL A 1 172 ? -32.586 3.661 45.738 1.00 96.75 172 VAL A O 1
ATOM 1409 N N . ALA A 1 173 ? -32.398 1.518 45.100 1.00 96.75 173 ALA A N 1
ATOM 1410 C CA . ALA A 1 173 ? -33.458 1.026 45.983 1.00 96.75 173 ALA A CA 1
ATOM 1411 C C . ALA A 1 173 ? -33.151 1.223 47.485 1.00 96.75 173 ALA A C 1
ATOM 1413 O O . ALA A 1 173 ? -34.059 1.381 48.303 1.00 96.75 173 ALA A O 1
ATOM 1414 N N . GLU A 1 174 ? -31.879 1.204 47.890 1.00 96.19 174 GLU A N 1
ATOM 1415 C CA . GLU A 1 174 ? -31.476 1.586 49.251 1.00 96.19 174 GLU A CA 1
ATOM 1416 C C . GLU A 1 174 ? -31.641 3.080 49.511 1.00 96.19 174 GLU A C 1
ATOM 1418 O O . GLU A 1 174 ? -32.224 3.463 50.527 1.00 96.19 174 GLU A O 1
ATOM 1423 N N . LEU A 1 175 ? -31.184 3.925 48.587 1.00 96.56 175 LEU A N 1
ATOM 1424 C CA . LEU A 1 175 ? -31.309 5.376 48.710 1.00 96.56 175 LEU A CA 1
ATOM 1425 C C . LEU A 1 175 ? -32.774 5.822 48.760 1.00 96.56 175 LEU A C 1
ATOM 1427 O O . LEU A 1 175 ? -33.126 6.671 49.576 1.00 96.56 175 LEU A O 1
ATOM 1431 N N . GLU A 1 176 ? -33.645 5.213 47.957 1.00 96.81 176 GLU A N 1
ATOM 1432 C CA . GLU A 1 176 ? -35.090 5.456 48.000 1.00 96.81 176 GLU A CA 1
ATOM 1433 C C . GLU A 1 176 ? -35.691 5.098 49.365 1.00 96.81 176 GLU A C 1
ATOM 1435 O O . GLU A 1 176 ? -36.464 5.883 49.925 1.00 96.81 176 GLU A O 1
ATOM 1440 N N . ARG A 1 177 ? -35.290 3.959 49.953 1.00 96.25 177 ARG A N 1
ATOM 1441 C CA . ARG A 1 177 ? -35.712 3.570 51.309 1.00 96.25 177 ARG A CA 1
ATOM 1442 C C . ARG A 1 177 ? -35.247 4.578 52.357 1.00 96.25 177 ARG A C 1
ATOM 1444 O O . ARG A 1 177 ? -36.053 4.982 53.197 1.00 96.25 177 ARG A O 1
ATOM 1451 N N . PHE A 1 178 ? -33.988 5.016 52.302 1.00 96.00 178 PHE A N 1
ATOM 1452 C CA . PHE A 1 178 ? -33.465 6.018 53.234 1.00 96.00 178 PHE A CA 1
ATOM 1453 C C . PHE A 1 178 ? -34.174 7.365 53.097 1.00 96.00 178 PHE A C 1
ATOM 1455 O O . PHE A 1 178 ? -34.561 7.958 54.105 1.00 96.00 178 PHE A O 1
ATOM 1462 N N . LEU A 1 179 ? -34.406 7.828 51.868 1.00 95.31 179 LEU A N 1
ATOM 1463 C CA . LEU A 1 179 ? -35.144 9.063 51.607 1.00 95.31 179 LEU A CA 1
ATOM 1464 C C . LEU A 1 179 ? -36.576 8.990 52.138 1.00 95.31 179 LEU A C 1
ATOM 1466 O O . LEU A 1 179 ? -37.046 9.941 52.765 1.00 95.31 179 LEU A O 1
ATOM 1470 N N . HIS A 1 180 ? -37.262 7.864 51.933 1.00 93.94 180 HIS A N 1
ATOM 1471 C CA . HIS A 1 180 ? -38.610 7.665 52.455 1.00 93.94 180 HIS A CA 1
ATOM 1472 C C . HIS A 1 180 ? -38.633 7.681 53.991 1.00 93.94 180 HIS A C 1
ATOM 1474 O O . HIS A 1 180 ? -39.438 8.390 54.594 1.00 93.94 180 HIS A O 1
ATOM 1480 N N . GLN A 1 181 ? -37.698 6.980 54.640 1.00 94.44 181 GLN A N 1
ATOM 1481 C CA . GLN A 1 181 ? -37.571 7.007 56.099 1.00 94.44 181 GLN A CA 1
ATOM 1482 C C . GLN A 1 181 ? -37.270 8.410 56.636 1.00 94.44 181 GLN A C 1
ATOM 1484 O O . GLN A 1 181 ? -37.852 8.816 57.643 1.00 94.44 181 GLN A O 1
ATOM 1489 N N . TYR A 1 182 ? -36.382 9.157 55.976 1.00 92.56 182 TYR A N 1
ATOM 1490 C CA . TYR A 1 182 ? -36.051 10.522 56.371 1.00 92.56 182 TYR A CA 1
ATOM 1491 C C . TYR A 1 182 ? -37.271 11.446 56.271 1.00 92.56 182 TYR A C 1
ATOM 1493 O O . TYR A 1 182 ? -37.568 12.160 57.229 1.00 92.56 182 TYR A O 1
ATOM 1501 N N . ARG A 1 183 ? -38.025 11.376 55.163 1.00 94.06 183 ARG A N 1
ATOM 1502 C CA . ARG A 1 183 ? -39.280 12.127 54.986 1.00 94.06 183 ARG A CA 1
ATOM 1503 C C . ARG A 1 183 ? -40.299 11.802 56.076 1.00 94.06 183 ARG A C 1
ATOM 1505 O O . ARG A 1 183 ? -40.831 12.724 56.687 1.00 94.06 183 ARG A O 1
ATOM 1512 N N . ASN A 1 184 ? -40.508 10.520 56.381 1.00 92.56 184 ASN A N 1
ATOM 1513 C CA . ASN A 1 184 ? -41.438 10.107 57.435 1.00 92.56 184 ASN A CA 1
ATOM 1514 C C . ASN A 1 184 ? -40.998 10.622 58.811 1.00 92.56 184 ASN A C 1
ATOM 1516 O O . ASN A 1 184 ? -41.810 11.170 59.552 1.00 92.56 184 ASN A O 1
ATOM 1520 N N . ARG A 1 185 ? -39.705 10.515 59.148 1.00 92.81 185 ARG A N 1
ATOM 1521 C CA . ARG A 1 185 ? -39.167 11.070 60.403 1.00 92.81 185 ARG A CA 1
ATOM 1522 C C . ARG A 1 185 ? -39.350 12.581 60.489 1.00 92.81 185 ARG A C 1
ATOM 1524 O O . ARG A 1 185 ? -39.653 13.083 61.568 1.00 92.81 185 ARG A O 1
ATOM 1531 N N . ASN A 1 186 ? -39.160 13.295 59.381 1.00 93.50 186 ASN A N 1
ATOM 1532 C CA . ASN A 1 186 ? -39.344 14.740 59.359 1.00 93.50 186 ASN A CA 1
ATOM 1533 C C . ASN A 1 186 ? -40.817 15.120 59.569 1.00 93.50 186 ASN A C 1
ATOM 1535 O O . ASN A 1 186 ? -41.109 15.937 60.435 1.00 93.50 186 ASN A O 1
ATOM 1539 N N . SER A 1 187 ? -41.740 14.431 58.890 1.00 91.94 187 SER A N 1
ATOM 1540 C CA . SER A 1 187 ? -43.184 14.617 59.079 1.00 91.94 187 SER A CA 1
ATOM 1541 C C . SER A 1 187 ? -43.629 14.325 60.520 1.00 91.94 187 SER A C 1
ATOM 1543 O O . SER A 1 187 ? -44.352 15.117 61.116 1.00 91.94 187 SER A O 1
ATOM 1545 N N . VAL A 1 188 ? -43.138 13.243 61.139 1.00 93.56 188 VAL A N 1
ATOM 1546 C CA . VAL A 1 188 ? -43.427 12.934 62.554 1.00 93.56 188 VAL A CA 1
ATOM 1547 C C . VAL A 1 188 ? -42.911 14.033 63.487 1.00 93.56 188 VAL A C 1
ATOM 1549 O O . VAL A 1 188 ? -43.582 14.384 64.457 1.00 93.56 188 VAL A O 1
ATOM 1552 N N . ARG A 1 189 ? -41.734 14.601 63.200 1.00 93.69 189 ARG A N 1
ATOM 1553 C CA . ARG A 1 189 ? -41.172 15.711 63.981 1.00 93.69 189 ARG A CA 1
ATOM 1554 C C . ARG A 1 189 ? -42.043 16.967 63.881 1.00 93.69 189 ARG A C 1
ATOM 1556 O O . ARG A 1 189 ? -42.323 17.576 64.909 1.00 93.69 189 ARG A O 1
ATOM 1563 N N . GLU A 1 190 ? -42.497 17.320 62.681 1.00 93.12 190 GLU A N 1
ATOM 1564 C CA . GLU A 1 190 ? -43.403 18.454 62.437 1.00 93.12 190 GLU A CA 1
ATOM 1565 C C . GLU A 1 190 ? -44.766 18.257 63.122 1.00 93.12 190 GLU A C 1
ATOM 1567 O O . GLU A 1 190 ? -45.270 19.162 63.795 1.00 93.12 190 GLU A O 1
ATOM 1572 N N . MET A 1 191 ? -45.332 17.047 63.047 1.00 93.44 191 MET A N 1
ATOM 1573 C CA . MET A 1 191 ? -46.564 16.698 63.763 1.00 93.44 191 MET A CA 1
ATOM 1574 C C . MET A 1 191 ? -46.397 16.808 65.284 1.00 93.44 191 MET A C 1
ATOM 1576 O O . MET A 1 191 ? -47.275 17.318 65.971 1.00 93.44 191 MET A O 1
ATOM 1580 N N . LYS A 1 192 ? -45.249 16.395 65.832 1.00 96.31 192 LYS A N 1
ATOM 1581 C CA . LYS A 1 192 ? -44.982 16.521 67.271 1.00 96.31 192 LYS A CA 1
ATOM 1582 C C . LYS A 1 192 ? -44.855 17.983 67.718 1.00 96.31 192 LYS A C 1
ATOM 1584 O O . LYS A 1 192 ? -45.353 18.334 68.784 1.00 96.31 192 LYS A O 1
ATOM 1589 N N . ALA A 1 193 ? -44.216 18.830 66.911 1.00 94.94 193 ALA A N 1
ATOM 1590 C CA . ALA A 1 193 ? -44.101 20.260 67.195 1.00 94.94 193 ALA A CA 1
ATOM 1591 C C . ALA A 1 193 ? -45.474 20.957 67.176 1.00 94.94 193 ALA A C 1
ATOM 1593 O O . ALA A 1 193 ? -45.803 21.700 68.097 1.00 94.94 193 ALA A O 1
ATOM 1594 N N . SER A 1 194 ? -46.309 20.664 66.173 1.00 94.81 194 SER A N 1
ATOM 1595 C CA . SER A 1 194 ? -47.672 21.210 66.099 1.00 94.81 194 SER A CA 1
ATOM 1596 C C . SER A 1 194 ? -48.573 20.721 67.237 1.00 94.81 194 SER A C 1
ATOM 1598 O O . SER A 1 194 ? -49.314 21.525 67.798 1.00 94.81 194 SER A O 1
ATOM 1600 N N . LEU A 1 195 ? -48.461 19.452 67.651 1.00 96.69 195 LEU A N 1
ATOM 1601 C CA . LEU A 1 195 ? -49.165 18.929 68.827 1.00 96.69 195 LEU A CA 1
ATOM 1602 C C . LEU A 1 195 ? -48.793 19.701 70.104 1.00 96.69 195 LEU A C 1
ATOM 1604 O O . LEU A 1 195 ? -49.680 20.121 70.843 1.00 96.69 195 LEU A O 1
ATOM 1608 N N . SER A 1 196 ? -47.497 19.944 70.329 1.00 95.56 196 SER A N 1
ATOM 1609 C CA . SER A 1 196 ? -47.020 20.729 71.475 1.00 95.56 196 SER A CA 1
ATOM 1610 C C . SER A 1 196 ? -47.607 22.144 71.481 1.00 95.56 196 SER A C 1
ATOM 1612 O O . SER A 1 196 ? -48.027 22.629 72.530 1.00 95.56 196 SER A O 1
ATOM 1614 N N . ASN A 1 197 ? -47.691 22.790 70.312 1.00 96.38 197 ASN A N 1
ATOM 1615 C CA . ASN A 1 197 ? -48.307 24.113 70.183 1.00 96.38 197 ASN A CA 1
ATOM 1616 C C . ASN A 1 197 ? -49.809 24.079 70.525 1.00 96.38 197 ASN A C 1
ATOM 1618 O O . ASN A 1 197 ? -50.314 24.988 71.182 1.00 96.38 197 ASN A O 1
ATOM 1622 N N . ILE A 1 198 ? -50.531 23.032 70.110 1.00 95.69 198 ILE A N 1
ATOM 1623 C CA . ILE A 1 198 ? -51.957 22.855 70.434 1.00 95.69 198 ILE A CA 1
ATOM 1624 C C . ILE A 1 198 ? -52.160 22.676 71.943 1.00 95.69 198 ILE A C 1
ATOM 1626 O O . ILE A 1 198 ? -53.058 23.292 72.517 1.00 95.69 198 ILE A O 1
ATOM 1630 N N . GLU A 1 199 ? -51.329 21.867 72.603 1.00 95.88 199 GLU A N 1
ATOM 1631 C CA . GLU A 1 199 ? -51.399 21.668 74.056 1.00 95.88 199 GLU A CA 1
ATOM 1632 C C . GLU A 1 199 ? -51.119 22.956 74.841 1.00 95.88 199 GLU A C 1
ATOM 1634 O O . GLU A 1 199 ? -51.767 23.215 75.859 1.00 95.88 199 GLU A O 1
ATOM 1639 N N . GLU A 1 200 ? -50.183 23.784 74.369 1.00 95.56 200 GLU A N 1
ATOM 1640 C CA . GLU A 1 200 ? -49.911 25.100 74.950 1.00 95.56 200 GLU A CA 1
ATOM 1641 C C . GLU A 1 200 ? -51.112 26.044 74.797 1.00 95.56 200 GLU A C 1
ATOM 1643 O O . GLU A 1 200 ? -51.556 26.635 75.784 1.00 95.56 200 GLU A O 1
ATOM 1648 N N . MET A 1 201 ? -51.693 26.140 73.595 1.00 95.50 201 MET A N 1
ATOM 1649 C CA . MET A 1 201 ? -52.897 26.948 73.360 1.00 95.50 201 MET A CA 1
ATOM 1650 C C . MET A 1 201 ? -54.063 26.494 74.239 1.00 95.50 201 MET A C 1
ATOM 1652 O O . MET A 1 201 ? -54.757 27.325 74.819 1.00 95.50 201 MET A O 1
ATOM 1656 N N . LYS A 1 202 ? -54.248 25.179 74.400 1.00 96.44 202 LYS A N 1
ATOM 1657 C CA . LYS A 1 202 ? -55.297 24.619 75.256 1.00 96.44 202 LYS A CA 1
ATOM 1658 C C . LYS A 1 202 ? -55.124 25.018 76.726 1.00 96.44 202 LYS A C 1
ATOM 1660 O O . LYS A 1 202 ? -56.118 25.301 77.390 1.00 96.44 202 LYS A O 1
ATOM 1665 N N . ARG A 1 203 ? -53.885 25.071 77.234 1.00 94.75 203 ARG A N 1
ATOM 1666 C CA . ARG A 1 203 ? -53.599 25.586 78.585 1.00 94.75 203 ARG A CA 1
ATOM 1667 C C . ARG A 1 203 ? -53.957 27.064 78.720 1.00 94.75 203 ARG A C 1
ATOM 1669 O O . ARG A 1 203 ? -54.670 27.409 79.653 1.00 94.75 203 ARG A O 1
ATOM 1676 N N . ARG A 1 204 ? -53.542 27.899 77.762 1.00 95.69 204 ARG A N 1
ATOM 1677 C CA . ARG A 1 20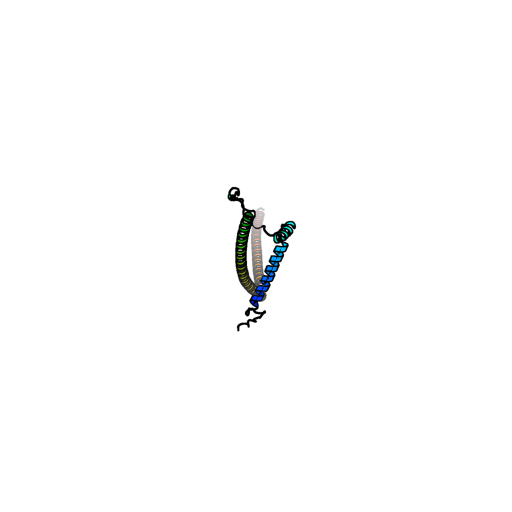4 ? -53.858 29.339 77.763 1.00 95.69 204 ARG A CA 1
ATOM 1678 C C . ARG A 1 204 ? -55.360 29.614 77.725 1.00 95.69 204 ARG A C 1
ATOM 1680 O O . ARG A 1 204 ? -55.829 30.479 78.449 1.00 95.69 204 ARG A O 1
ATOM 1687 N N . ILE A 1 205 ? -56.116 28.870 76.912 1.00 95.00 205 ILE A N 1
ATOM 1688 C CA . ILE A 1 205 ? -57.584 28.984 76.872 1.00 95.00 205 ILE A CA 1
ATOM 1689 C C . ILE A 1 205 ? -58.169 28.693 78.256 1.00 95.00 205 ILE A C 1
ATOM 1691 O O . ILE A 1 205 ? -58.944 29.495 78.760 1.00 95.00 205 ILE A O 1
ATOM 1695 N N . LYS A 1 206 ? -57.734 27.604 78.902 1.00 94.31 206 LYS A N 1
ATOM 1696 C CA . LYS A 1 206 ? -58.210 27.239 80.241 1.00 94.31 206 LYS A CA 1
ATOM 1697 C C . LYS A 1 206 ? -57.883 28.302 81.298 1.00 94.31 206 LYS A C 1
ATOM 1699 O O . LYS A 1 206 ? -58.698 28.561 82.174 1.00 94.31 206 LYS A O 1
ATOM 1704 N N . GLU A 1 207 ? -56.701 28.912 81.235 1.00 91.88 207 GLU A N 1
ATOM 1705 C CA . GLU A 1 207 ? -56.320 30.022 82.123 1.00 91.88 207 GLU A CA 1
ATOM 1706 C C . GLU A 1 207 ? -57.216 31.252 81.919 1.00 91.88 207 GLU A C 1
ATOM 1708 O O . GLU A 1 207 ? -57.676 31.839 82.896 1.00 91.88 207 GLU A O 1
ATOM 1713 N N . LEU A 1 208 ? -57.511 31.609 80.664 1.00 92.56 208 LEU A N 1
ATOM 1714 C CA . LEU A 1 208 ? -58.419 32.712 80.338 1.00 92.56 208 LEU A CA 1
ATOM 1715 C C . LEU A 1 208 ? -59.863 32.432 80.778 1.00 92.56 208 LEU A C 1
ATOM 1717 O O . LEU A 1 208 ? -60.524 33.336 81.274 1.00 92.56 208 LEU A O 1
ATOM 1721 N N . GLU A 1 209 ? -60.346 31.197 80.628 1.00 91.25 209 GLU A N 1
ATOM 1722 C CA . GLU A 1 209 ? -61.676 30.781 81.096 1.00 91.25 209 GLU A CA 1
ATOM 1723 C C . GLU A 1 209 ? -61.817 30.925 82.618 1.00 91.25 209 GLU A C 1
ATOM 1725 O O . GLU A 1 209 ? -62.811 31.480 83.080 1.00 91.25 209 GLU A O 1
ATOM 1730 N N . MET A 1 210 ? -60.811 30.498 83.396 1.00 89.62 210 MET A N 1
ATOM 1731 C CA . MET A 1 210 ? -60.812 30.681 84.856 1.00 89.62 210 MET A CA 1
ATOM 1732 C C . MET A 1 210 ? -60.797 32.168 85.239 1.00 89.62 210 MET A C 1
ATOM 1734 O O . MET A 1 210 ? -61.578 32.589 86.084 1.00 89.62 210 MET A O 1
ATOM 1738 N N . ALA A 1 211 ? -59.977 32.984 84.566 1.00 85.38 211 ALA A N 1
ATOM 1739 C CA . ALA A 1 211 ? -59.925 34.427 84.813 1.00 85.38 211 ALA A CA 1
ATOM 1740 C C . ALA A 1 211 ? -61.247 35.153 84.493 1.00 85.38 211 ALA A C 1
ATOM 1742 O O . ALA A 1 211 ? -61.532 36.188 85.089 1.00 85.38 211 ALA A O 1
ATOM 1743 N N . LEU A 1 212 ? -62.047 34.629 83.558 1.00 83.38 212 LEU A N 1
ATOM 1744 C CA . LEU A 1 212 ? -63.383 35.148 83.253 1.00 83.38 212 LEU A CA 1
ATOM 1745 C C . LEU A 1 212 ? -64.436 34.726 84.293 1.00 83.38 212 LEU A C 1
ATOM 1747 O O . LEU A 1 212 ? -65.372 35.483 84.516 1.00 83.38 212 LEU A O 1
ATOM 1751 N N . GLN A 1 213 ? -64.289 33.558 84.929 1.00 74.44 213 GLN A N 1
ATOM 1752 C CA . GLN A 1 213 ? -65.198 33.072 85.980 1.00 74.44 213 GLN A CA 1
ATOM 1753 C C . GLN A 1 213 ? -64.966 33.727 87.349 1.00 74.44 213 GLN A C 1
ATOM 1755 O O . GLN A 1 213 ? -65.914 33.864 88.112 1.00 74.44 213 GLN A O 1
ATOM 1760 N N . ASP A 1 214 ? -63.742 34.167 87.647 1.00 65.25 214 ASP A N 1
ATOM 1761 C CA . ASP A 1 214 ? -63.407 34.865 88.901 1.00 65.25 21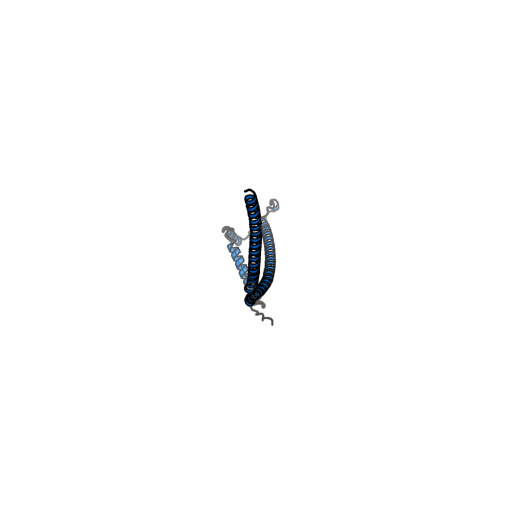4 ASP A CA 1
ATOM 1762 C C . ASP A 1 214 ? -63.774 36.373 88.884 1.00 65.25 214 ASP A C 1
ATOM 1764 O O . ASP A 1 214 ? -63.500 37.093 89.846 1.00 65.25 214 ASP A O 1
ATOM 1768 N N . GLY A 1 215 ? -64.351 36.870 87.780 1.00 60.81 215 GLY A N 1
ATOM 1769 C CA . GLY A 1 215 ? -64.743 38.271 87.571 1.00 60.81 215 GLY A CA 1
ATOM 1770 C C . GLY A 1 215 ? -66.251 38.567 87.650 1.00 60.81 215 GLY A C 1
ATOM 1771 O O . GLY A 1 215 ? -66.630 39.711 87.387 1.00 60.81 215 GLY A O 1
ATOM 1772 N N . GLU A 1 216 ? -67.087 37.574 87.981 1.00 47.09 216 GLU A N 1
ATOM 1773 C CA . GLU A 1 216 ? -68.521 37.711 88.328 1.00 47.09 216 GLU A CA 1
ATOM 1774 C C . GLU A 1 216 ? -68.732 37.736 89.851 1.00 47.09 216 GLU A C 1
ATOM 1776 O O . GLU A 1 216 ? -69.610 38.510 90.303 1.00 47.09 216 GLU A O 1
#

Sequence (216 aa):
MLPDEILYRCGDFNWVPLLGIWGAVTYALLLNQTRRMERLAIGPMMTPEYIEWWGGKINDNIPGPSQGDGQPIEKHLRVVPSELEIIMQDLKKINSELEKKIEQMEEEKMNLRLDMDVQKLEIEKLRKEKNKAEKHLDSLKTDYKKLRLSMRTTGLGKTSVQNEKRELRARVAELERFLHQYRNRNSVREMKASLSNIEEMKRRIKELEMALQDGE

Secondary structure (DSSP, 8-state):
-PPP--EE--TTSPPEEHHHHHHHHHHHHHHHHHHHHHHHHS-SSS-HHHHHHHHHHTSSPPPP--------GGGS---PPPHHHHHHHHHHHHHHHHHHHHHHHHHHHHHHHHHHHHHHHHHHHHHHHHHHHHHHHHHHHHHHHHHHHHHHHT-HHHHHHHHHHHHHHHHHHHHHHHHHHHHHHHHHHHHHHHHHHHHHHHHHHHHHHHHHHTT-